Protein AF-A0A7R8H044-F1 (afdb_monomer_lite)

Secondary structure (DSSP, 8-state):
---HHHHTT--TT--HHHHHHHHHHHHHHHTTT--HHHHHHHHHHHHHHHSTTTT-SS---GGGGSGGG-SSHHHHHHHHHHHHHHHHHHHHHHHTS-S--PPP---TT--HHHHHHHHHHHHT------THHHHHH----TTGGGS-HHHHHHHHHHHHHHHHHHHHHH-HHHHHHHHHHHHHHHHHHHHS---

Foldseek 3Di:
DQDLCVLLVHDLLDELVRLVVSLVVVVVVVVVPDDPVSNVSSVVSNVQCNDPQSSPLDDDCVVLLDPVCADDQQRLLVSVQVNVVSLVVSLCVAPPDDVDDQQGCDGLPDDPVRNVSNLVDQLVDQRPDQCPSVCSNDVDDPVCVPADSVNVRVVVSVSSNVSSVSVCVVRPVNVVVVVVVVVVVVVVVVVDDDD

Sequence (195 aa):
MECLYSTLGVSPNAKAEDIKKAYLNAMSKYRKGESEERTQKVQQAYEVLSDSHERSCLLDLTPYFLETCFDSLEDFYVVYSKVFNNINLEDKIFFGTNRLKYPSFGDYSSSKEVWNKFYHFFENYSSALAFQWLRKQNPGSIERLKSTPSQMRIKRNETVKALAQYIRSKDHRCIRRRFRRISLINLSDKLSPKS

Structure (mmCIF, N/CA/C/O backbone):
data_AF-A0A7R8H044-F1
#
_entry.id   AF-A0A7R8H044-F1
#
loop_
_atom_site.group_PDB
_atom_site.id
_atom_site.type_symbol
_atom_site.label_atom_id
_atom_site.label_alt_id
_atom_site.label_comp_id
_atom_site.label_asym_id
_atom_site.label_entity_id
_atom_site.label_seq_id
_atom_site.pdbx_PDB_ins_code
_atom_site.Cartn_x
_atom_site.Cartn_y
_atom_site.Cartn_z
_atom_site.occupancy
_atom_site.B_iso_or_equiv
_atom_site.auth_seq_id
_atom_site.auth_comp_id
_atom_site.auth_asym_id
_atom_site.auth_atom_id
_atom_site.pdbx_PDB_model_num
ATOM 1 N N . MET A 1 1 ? -17.358 9.866 3.762 1.00 46.81 1 MET A N 1
ATOM 2 C CA . MET A 1 1 ? -17.067 8.418 3.834 1.00 46.81 1 MET A CA 1
ATOM 3 C C . MET A 1 1 ? -16.929 8.073 5.302 1.00 46.81 1 MET A C 1
ATOM 5 O O . MET A 1 1 ? -16.002 8.569 5.931 1.00 46.81 1 MET A O 1
ATOM 9 N N . GLU A 1 2 ? -17.895 7.350 5.866 1.00 48.25 2 GLU A N 1
ATOM 10 C CA . GLU A 1 2 ? -17.822 6.878 7.253 1.00 48.25 2 GLU A CA 1
ATOM 11 C C . GLU A 1 2 ? -16.837 5.704 7.332 1.00 48.25 2 GLU A C 1
ATOM 13 O O . GLU A 1 2 ? -16.822 4.836 6.463 1.00 48.25 2 GLU A O 1
ATOM 18 N N . CYS A 1 3 ? -15.961 5.717 8.332 1.00 62.28 3 CYS A N 1
ATOM 19 C CA . CYS A 1 3 ? -14.994 4.650 8.580 1.00 62.28 3 CYS A CA 1
ATOM 20 C C . CYS A 1 3 ? -15.680 3.482 9.312 1.00 62.28 3 CYS A C 1
ATOM 22 O O . CYS A 1 3 ? -16.519 3.736 10.173 1.00 62.28 3 CYS A O 1
ATOM 24 N N . LEU A 1 4 ? -15.292 2.224 9.048 1.00 69.69 4 LEU A N 1
ATOM 25 C CA . LEU A 1 4 ? -15.910 1.018 9.642 1.00 69.69 4 LEU A CA 1
ATOM 26 C C . LEU A 1 4 ? -15.953 1.062 11.184 1.00 69.69 4 LEU A C 1
ATOM 28 O O . LEU A 1 4 ? -16.937 0.659 11.803 1.00 69.69 4 LEU A O 1
ATOM 32 N N . TYR A 1 5 ? -14.917 1.629 11.815 1.00 69.94 5 TYR A N 1
ATOM 33 C CA . TYR A 1 5 ? -14.872 1.841 13.268 1.00 69.94 5 TYR A CA 1
ATOM 34 C C . TYR A 1 5 ? -15.925 2.852 13.745 1.00 69.94 5 TYR A C 1
ATOM 36 O O . TYR A 1 5 ? -16.563 2.643 14.775 1.00 69.94 5 TYR A O 1
ATOM 44 N N . SER A 1 6 ? -16.148 3.924 12.980 1.00 73.50 6 SER A N 1
ATOM 45 C CA . SER A 1 6 ? -17.197 4.911 13.251 1.00 73.50 6 SER A CA 1
ATOM 46 C C . SER A 1 6 ? -18.591 4.315 13.057 1.00 73.50 6 SER A C 1
ATOM 48 O O . SER A 1 6 ? -19.474 4.601 13.860 1.00 73.50 6 SER A O 1
ATOM 50 N N . THR A 1 7 ? -18.770 3.434 12.066 1.00 80.75 7 THR A N 1
ATOM 51 C CA . THR A 1 7 ? -20.023 2.699 11.824 1.00 80.75 7 THR A CA 1
ATOM 52 C C . THR A 1 7 ? -20.387 1.779 12.993 1.00 80.75 7 THR A C 1
ATOM 54 O O . THR A 1 7 ? -21.550 1.723 13.384 1.00 80.75 7 THR A O 1
ATOM 57 N N . LEU A 1 8 ? -19.404 1.110 13.607 1.00 80.75 8 LEU A N 1
ATOM 58 C CA . LEU A 1 8 ? -19.612 0.309 14.824 1.00 80.75 8 LEU A CA 1
ATOM 59 C C . LEU A 1 8 ? -19.583 1.130 16.126 1.00 80.75 8 LEU A C 1
ATOM 61 O O . LEU A 1 8 ? -19.826 0.578 17.199 1.00 80.75 8 LEU A O 1
ATOM 65 N N . GLY A 1 9 ? -19.292 2.433 16.068 1.00 77.56 9 GLY A N 1
ATOM 66 C CA . GLY A 1 9 ? -19.183 3.289 17.254 1.00 77.56 9 GLY A CA 1
ATOM 67 C C . GLY A 1 9 ? -18.039 2.892 18.193 1.00 77.56 9 GLY A C 1
ATOM 68 O O . GLY A 1 9 ? -18.106 3.138 19.397 1.00 77.56 9 GLY A O 1
ATOM 69 N N . VAL A 1 10 ? -17.001 2.252 17.657 1.00 75.12 10 VAL A N 1
ATOM 70 C CA . VAL A 1 10 ? -15.852 1.749 18.415 1.00 75.12 10 VAL A CA 1
ATOM 71 C C . VAL A 1 10 ? -14.606 2.558 18.108 1.00 75.12 10 VAL A C 1
ATOM 73 O O . VAL A 1 10 ? -14.421 3.097 17.019 1.00 75.12 10 VAL A O 1
ATOM 76 N N . SER A 1 11 ? -13.705 2.629 19.084 1.00 67.75 11 SER A N 1
ATOM 77 C CA . SER A 1 11 ? -12.389 3.208 18.843 1.00 67.75 11 SER A CA 1
ATOM 78 C C . SER A 1 11 ? -11.638 2.388 17.783 1.00 67.75 11 SER A C 1
ATOM 80 O O . SER A 1 11 ? -11.693 1.156 17.827 1.00 67.75 11 SER A O 1
ATOM 82 N N . PRO A 1 12 ? -10.813 3.024 16.932 1.00 60.59 12 PRO A N 1
ATOM 83 C CA . PRO A 1 12 ? -9.814 2.331 16.118 1.00 60.59 12 PRO A CA 1
ATOM 84 C C . PRO A 1 12 ? -8.806 1.502 16.925 1.00 60.59 12 PRO A C 1
ATOM 86 O O . PRO A 1 12 ? -7.988 0.824 16.317 1.00 60.59 12 PRO A O 1
ATOM 89 N N . ASN A 1 13 ? -8.842 1.575 18.268 1.00 56.06 13 ASN A N 1
ATOM 90 C CA . ASN A 1 13 ? -8.060 0.784 19.225 1.00 56.06 13 ASN A CA 1
ATOM 91 C C . ASN A 1 13 ? -8.874 -0.296 19.984 1.00 56.06 13 ASN A C 1
ATOM 93 O O . ASN A 1 13 ? -8.362 -0.880 20.936 1.00 56.06 13 ASN A O 1
ATOM 97 N N . ALA A 1 14 ? -10.143 -0.525 19.628 1.00 68.56 14 ALA A N 1
ATOM 98 C CA . ALA A 1 14 ? -11.023 -1.473 20.318 1.00 68.56 14 ALA A CA 1
ATOM 99 C C . ALA A 1 14 ? -10.541 -2.921 20.145 1.00 68.56 14 ALA A C 1
ATOM 101 O O . ALA A 1 14 ? -10.134 -3.291 19.043 1.00 68.56 14 ALA A O 1
ATOM 102 N N . LYS A 1 15 ? -10.600 -3.752 21.197 1.00 70.38 15 LYS A N 1
ATOM 103 C CA . LYS A 1 15 ? -10.248 -5.185 21.127 1.00 70.38 15 LYS A CA 1
ATOM 104 C C . LYS A 1 15 ? -11.317 -5.971 20.362 1.00 70.38 15 LYS A C 1
ATOM 106 O O . LYS A 1 15 ? -12.438 -5.498 20.206 1.00 70.38 15 LYS A O 1
ATOM 111 N N . ALA A 1 16 ? -10.997 -7.182 19.901 1.00 73.00 16 ALA A N 1
ATOM 112 C CA . ALA A 1 16 ? -11.964 -8.035 19.197 1.00 73.00 16 ALA A CA 1
ATOM 113 C C . ALA A 1 16 ? -13.243 -8.265 20.030 1.00 73.00 16 ALA A C 1
ATOM 115 O O . ALA A 1 16 ? -14.352 -8.254 19.500 1.00 73.00 16 ALA A O 1
ATOM 116 N N . GLU A 1 17 ? -13.091 -8.370 21.352 1.00 76.75 17 GLU A N 1
ATOM 117 C CA . GLU A 1 17 ? -14.198 -8.451 22.310 1.00 76.75 17 GLU A CA 1
ATOM 118 C C . GLU A 1 17 ? -15.069 -7.186 22.318 1.00 76.75 17 GLU A C 1
ATOM 120 O O . GLU A 1 17 ? -16.295 -7.286 22.289 1.00 76.75 17 GLU A O 1
ATOM 125 N N . ASP A 1 18 ? -14.455 -6.000 22.292 1.00 82.62 18 ASP A N 1
ATOM 126 C CA . ASP A 1 18 ? -15.162 -4.714 22.274 1.00 82.62 18 ASP A CA 1
ATOM 127 C C . ASP A 1 18 ? -15.915 -4.506 20.954 1.00 82.62 18 ASP A C 1
ATOM 129 O O . ASP A 1 18 ? -17.048 -4.028 20.950 1.00 82.62 18 ASP A O 1
ATOM 133 N N . ILE A 1 19 ? -15.309 -4.913 19.836 1.00 82.12 19 ILE A N 1
ATOM 134 C CA . ILE A 1 19 ? -15.913 -4.872 18.497 1.00 82.12 19 ILE A CA 1
ATOM 135 C C . ILE A 1 19 ? -17.121 -5.810 18.438 1.00 82.12 19 ILE A C 1
ATOM 137 O O . ILE A 1 19 ? -18.202 -5.400 18.016 1.00 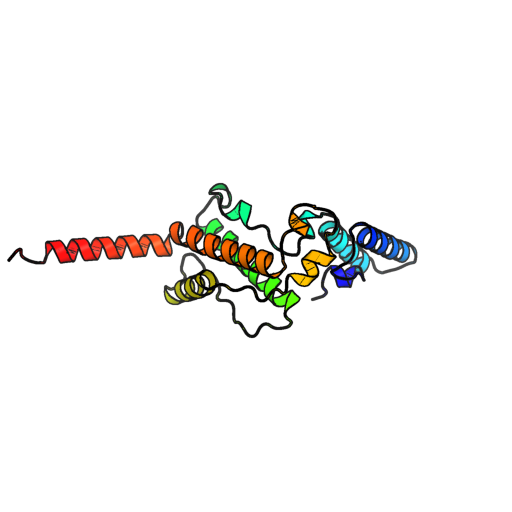82.12 19 ILE A O 1
ATOM 141 N N . LYS A 1 20 ? -16.977 -7.043 18.941 1.00 85.25 20 LYS A N 1
ATOM 142 C CA . LYS A 1 20 ? -18.084 -8.002 19.049 1.00 85.25 20 LYS A CA 1
ATOM 143 C C . LYS A 1 20 ? -19.200 -7.470 19.946 1.00 85.25 20 LYS A C 1
ATOM 145 O O . LYS A 1 20 ? -20.373 -7.578 19.600 1.00 85.25 20 LYS A O 1
ATOM 150 N N . LYS A 1 21 ? -18.855 -6.855 21.078 1.00 88.94 21 LYS A N 1
ATOM 151 C CA . LYS A 1 21 ? -19.826 -6.251 21.999 1.00 88.94 21 LYS A CA 1
ATOM 152 C C . LYS A 1 21 ? -20.575 -5.083 21.354 1.00 88.94 21 LYS A C 1
ATOM 154 O O . LYS A 1 21 ? -21.789 -4.979 21.519 1.00 88.94 21 LYS A O 1
ATOM 159 N N . ALA A 1 22 ? -19.879 -4.230 20.609 1.00 89.06 22 ALA A N 1
ATOM 160 C CA . ALA A 1 22 ? -20.482 -3.113 19.892 1.00 89.06 22 ALA A CA 1
ATOM 161 C C . ALA A 1 22 ? -21.412 -3.582 18.767 1.00 89.06 22 ALA A C 1
ATOM 163 O O . ALA A 1 22 ? -22.534 -3.086 18.671 1.00 89.06 22 ALA A O 1
ATOM 164 N N . TYR A 1 23 ? -21.000 -4.595 17.999 1.00 90.38 23 TYR A N 1
ATOM 165 C CA . TYR A 1 23 ? -21.843 -5.245 16.996 1.00 90.38 23 TYR A CA 1
ATOM 166 C C . TYR A 1 23 ? -23.129 -5.812 17.614 1.00 90.38 23 TYR A C 1
ATOM 168 O O . TYR A 1 23 ? -24.225 -5.477 17.173 1.00 90.38 23 TYR A O 1
ATOM 176 N N . LEU A 1 24 ? -23.025 -6.590 18.698 1.00 89.19 24 LEU A N 1
ATOM 177 C CA . LEU A 1 24 ? -24.197 -7.150 19.385 1.00 89.19 24 LEU A CA 1
ATOM 178 C C . LEU A 1 24 ? -25.135 -6.060 19.926 1.00 89.19 24 LEU A C 1
ATOM 180 O O . LEU A 1 24 ? -26.357 -6.186 19.825 1.00 89.19 24 LEU A O 1
ATOM 184 N N . ASN A 1 25 ? -24.582 -4.969 20.461 1.00 88.56 25 ASN A N 1
ATOM 185 C CA . ASN A 1 25 ? -25.374 -3.823 20.908 1.00 88.56 25 ASN A CA 1
ATOM 186 C C . ASN A 1 25 ? -26.083 -3.110 19.750 1.00 88.56 25 ASN A C 1
ATOM 188 O O . ASN A 1 25 ? -27.231 -2.700 19.913 1.00 88.56 25 ASN A O 1
ATOM 192 N N . ALA A 1 26 ? -25.432 -2.962 18.596 1.00 86.00 26 ALA A N 1
ATOM 193 C CA . ALA A 1 26 ? -26.037 -2.370 17.407 1.00 86.00 26 ALA A CA 1
ATOM 194 C C . ALA A 1 26 ? -27.155 -3.267 16.840 1.00 86.00 26 ALA A C 1
ATOM 196 O O . ALA A 1 26 ? -28.267 -2.798 16.609 1.00 86.00 26 ALA A O 1
ATOM 197 N N . MET A 1 27 ? -26.932 -4.580 16.750 1.00 85.44 27 MET A N 1
ATOM 198 C CA . MET A 1 27 ? -27.958 -5.537 16.308 1.00 85.44 27 MET A CA 1
ATOM 199 C C . MET A 1 27 ? -29.142 -5.643 17.286 1.00 85.44 27 MET A C 1
ATOM 201 O O . MET A 1 27 ? -30.278 -5.885 16.880 1.00 85.44 27 MET A O 1
ATOM 205 N N . SER A 1 28 ? -28.918 -5.411 18.582 1.00 82.88 28 SER A N 1
ATOM 206 C CA . SER A 1 28 ? -29.995 -5.325 19.581 1.00 82.88 28 SER A CA 1
ATOM 207 C C . SER A 1 28 ? -30.915 -4.116 19.353 1.00 82.88 28 SER A C 1
ATOM 209 O O . SER A 1 28 ? -32.116 -4.188 19.619 1.00 82.88 28 SER A O 1
ATOM 211 N N . LYS A 1 29 ? -30.381 -3.012 18.814 1.00 79.25 29 LYS A N 1
ATOM 212 C CA . LYS A 1 29 ? -31.169 -1.824 18.450 1.00 79.25 29 LYS A CA 1
ATOM 213 C C . LYS A 1 29 ? -31.987 -2.034 17.177 1.00 79.25 29 LYS A C 1
ATOM 215 O O . LYS A 1 29 ? -33.118 -1.562 17.131 1.00 79.25 29 LYS A O 1
ATOM 220 N N . TYR A 1 30 ? -31.499 -2.828 16.222 1.00 75.94 30 TYR A N 1
ATOM 221 C CA . TYR A 1 30 ? -32.286 -3.243 15.052 1.00 75.94 30 TYR A CA 1
ATOM 222 C C . TYR A 1 30 ? -33.604 -3.922 15.452 1.00 75.94 30 TYR A C 1
ATOM 224 O O . TYR A 1 30 ? -34.669 -3.527 14.983 1.00 75.94 30 TYR A O 1
ATOM 232 N N . ARG A 1 31 ? -33.571 -4.847 16.426 1.00 71.50 31 ARG A N 1
ATOM 233 C CA . ARG A 1 31 ? -34.792 -5.475 16.979 1.00 71.50 31 ARG A CA 1
ATOM 234 C C . ARG A 1 31 ? -35.799 -4.480 17.572 1.00 71.50 31 ARG A C 1
ATOM 236 O O . ARG A 1 31 ? -36.948 -4.851 17.778 1.00 71.50 31 ARG A O 1
ATOM 243 N N . LYS A 1 32 ? -35.382 -3.243 17.859 1.00 74.88 32 LYS A N 1
ATOM 244 C CA . LYS A 1 32 ? -36.223 -2.160 18.387 1.00 74.88 32 LYS A CA 1
ATOM 245 C C . LYS A 1 32 ? -36.683 -1.162 17.307 1.00 74.88 32 LYS A C 1
ATOM 247 O O . LYS A 1 32 ? -37.246 -0.136 17.671 1.00 74.88 32 LYS A O 1
ATOM 252 N N . GLY A 1 33 ? -36.473 -1.457 16.017 1.00 74.31 33 GLY A N 1
ATOM 253 C CA . GLY A 1 33 ? -37.009 -0.678 14.890 1.00 74.31 33 GLY A CA 1
ATOM 254 C C . GLY A 1 33 ? -36.014 0.247 14.175 1.00 74.31 33 GLY A C 1
ATOM 255 O O . GLY A 1 33 ? -36.431 1.255 13.611 1.00 74.31 33 GLY A O 1
ATOM 256 N N . GLU A 1 34 ? -34.709 -0.042 14.211 1.00 73.94 34 GLU A N 1
ATOM 257 C CA . GLU A 1 34 ? -33.701 0.721 13.446 1.00 73.94 34 GLU A CA 1
ATOM 258 C C . GLU A 1 34 ? -33.723 0.382 11.938 1.00 73.94 34 GLU A C 1
ATOM 260 O O . GLU A 1 34 ? -34.199 -0.683 11.551 1.00 73.94 34 GLU A O 1
ATOM 265 N N . SER A 1 35 ? -33.212 1.275 11.074 1.00 75.56 35 SER A N 1
ATOM 266 C CA . SER A 1 35 ? -33.287 1.085 9.615 1.00 75.56 35 SER A CA 1
ATOM 267 C C . SER A 1 35 ? -32.404 -0.063 9.113 1.00 75.56 35 SER A C 1
ATOM 269 O O . SER A 1 35 ? -31.241 -0.190 9.498 1.00 75.56 35 SER A O 1
ATOM 271 N N . GLU A 1 36 ? -32.939 -0.850 8.179 1.00 78.81 36 GLU A N 1
ATOM 272 C CA . GLU A 1 36 ? -32.261 -1.999 7.561 1.00 78.81 36 GLU A CA 1
ATOM 273 C C . GLU A 1 36 ? -30.930 -1.613 6.889 1.00 78.81 36 GLU A C 1
ATOM 275 O O . GLU A 1 36 ? -29.934 -2.329 6.987 1.00 78.81 36 GLU A O 1
ATOM 280 N N . GLU A 1 37 ? -30.866 -0.414 6.302 1.00 76.75 37 GLU A N 1
ATOM 281 C CA . GLU A 1 37 ? -29.654 0.132 5.683 1.00 76.75 37 GLU A CA 1
ATOM 282 C C . GLU A 1 37 ? -28.519 0.369 6.702 1.00 76.75 37 GLU A C 1
ATOM 284 O O . GLU A 1 37 ? -27.340 0.169 6.397 1.00 76.75 37 GLU A O 1
ATOM 289 N N . ARG A 1 38 ? -28.847 0.772 7.940 1.00 76.31 38 ARG A N 1
ATOM 290 C CA . ARG A 1 38 ? -27.855 0.899 9.022 1.00 76.31 38 ARG A CA 1
ATOM 291 C C . ARG A 1 38 ? -27.356 -0.464 9.470 1.00 76.31 38 ARG A C 1
ATOM 293 O O . ARG A 1 38 ? -26.165 -0.626 9.722 1.00 76.31 38 ARG A O 1
ATOM 300 N N . THR A 1 39 ? -28.256 -1.434 9.552 1.00 82.56 39 THR A N 1
ATOM 301 C CA . THR A 1 39 ? -27.946 -2.799 9.974 1.00 82.56 39 THR A CA 1
ATOM 302 C C . THR A 1 39 ? -27.010 -3.484 8.984 1.00 82.56 39 THR A C 1
ATOM 304 O O . THR A 1 39 ? -26.016 -4.067 9.405 1.00 82.56 39 THR A O 1
ATOM 307 N N . GLN A 1 40 ? -27.241 -3.315 7.677 1.00 81.44 40 GLN A N 1
ATOM 308 C CA . GLN A 1 40 ? -26.339 -3.815 6.634 1.00 81.44 40 GLN A CA 1
ATOM 309 C C . GLN A 1 40 ? -24.929 -3.220 6.756 1.00 81.44 40 GLN A C 1
ATOM 311 O O . GLN A 1 40 ? -23.946 -3.957 6.732 1.00 81.44 40 GLN A O 1
ATOM 316 N N . LYS A 1 41 ? -24.813 -1.902 6.972 1.00 77.50 41 LYS A N 1
ATOM 317 C CA . LYS A 1 41 ? -23.511 -1.235 7.171 1.00 77.50 41 LYS A CA 1
ATOM 318 C C . LYS A 1 41 ? -22.794 -1.722 8.434 1.00 77.50 41 LYS A C 1
ATOM 320 O O . LYS A 1 41 ? -21.585 -1.934 8.413 1.00 77.50 41 LYS A O 1
ATOM 325 N N . VAL A 1 42 ? -23.528 -1.919 9.528 1.00 84.12 42 VAL A N 1
ATOM 326 C CA . VAL A 1 42 ? -23.005 -2.468 10.791 1.00 84.12 42 VAL A CA 1
ATOM 327 C C . VAL A 1 42 ? -22.509 -3.903 10.615 1.00 84.12 42 VAL A C 1
ATOM 329 O O . VAL A 1 42 ? -21.462 -4.257 11.154 1.00 84.12 42 VAL A O 1
ATOM 332 N N . GLN A 1 43 ? -23.234 -4.717 9.851 1.00 82.81 43 GLN A N 1
ATOM 333 C CA . GLN A 1 43 ? -22.888 -6.111 9.606 1.00 82.81 43 GLN A CA 1
ATOM 334 C C . GLN A 1 43 ? -21.654 -6.236 8.710 1.00 82.81 43 GLN A C 1
ATOM 336 O O . GLN A 1 43 ? -20.709 -6.927 9.082 1.00 82.81 43 GLN A O 1
ATOM 341 N N . GLN A 1 44 ? -21.598 -5.449 7.633 1.00 74.69 44 GLN A N 1
ATOM 342 C CA . GLN A 1 44 ? -20.414 -5.324 6.784 1.00 74.69 44 GLN A CA 1
ATOM 343 C C . GLN A 1 44 ? -19.190 -4.834 7.578 1.00 74.69 44 GLN A C 1
ATOM 345 O O . GLN A 1 44 ? -18.084 -5.342 7.411 1.00 74.69 44 GLN A O 1
ATOM 350 N N . ALA A 1 45 ? -19.374 -3.861 8.479 1.00 73.56 45 ALA A N 1
ATOM 351 C CA . ALA A 1 45 ? -18.297 -3.384 9.339 1.00 73.56 45 ALA A CA 1
ATOM 352 C C . ALA A 1 45 ? -17.817 -4.453 10.328 1.00 73.56 45 ALA A C 1
AT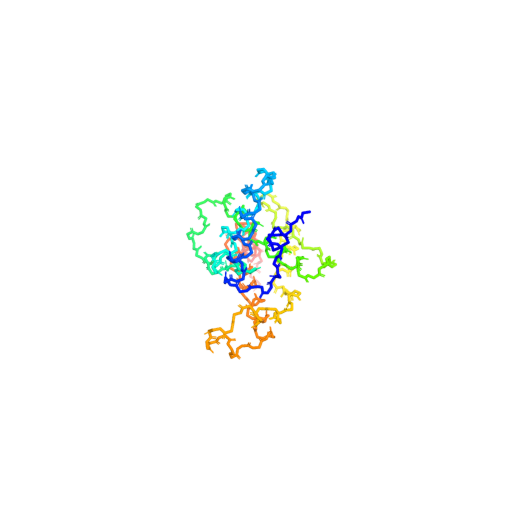OM 354 O O . ALA A 1 45 ? -16.622 -4.528 10.599 1.00 73.56 45 ALA A O 1
ATOM 355 N N . TYR A 1 46 ? -18.716 -5.284 10.860 1.00 79.50 46 TYR A N 1
ATOM 356 C CA . TYR A 1 46 ? -18.341 -6.371 11.757 1.00 79.50 46 TYR A CA 1
ATOM 357 C C . TYR A 1 46 ? -17.609 -7.501 11.038 1.00 79.50 46 TYR A C 1
ATOM 359 O O . TYR A 1 46 ? -16.603 -7.948 11.572 1.00 79.50 46 TYR A O 1
ATOM 367 N N . GLU A 1 47 ? -18.046 -7.920 9.848 1.00 74.75 47 GLU A N 1
ATOM 368 C CA . GLU A 1 47 ? -17.358 -8.954 9.056 1.00 74.75 47 GLU A CA 1
ATOM 369 C C . GLU A 1 47 ? -15.869 -8.620 8.910 1.00 74.75 47 GLU A C 1
ATOM 371 O O . GLU A 1 47 ? -15.027 -9.372 9.398 1.00 74.75 47 GLU A O 1
ATOM 376 N N . VAL A 1 48 ? -15.571 -7.410 8.428 1.00 67.31 48 VAL A N 1
ATOM 377 C CA . VAL A 1 48 ? -14.196 -6.930 8.215 1.00 67.31 48 VAL A CA 1
ATOM 378 C C . VAL A 1 48 ? -13.424 -6.718 9.524 1.00 67.31 48 VAL A C 1
ATOM 380 O O . VAL A 1 48 ? -12.227 -6.974 9.610 1.00 67.31 48 VAL A O 1
ATOM 383 N N . LEU A 1 49 ? -14.076 -6.217 10.578 1.00 69.44 49 LEU A N 1
ATOM 384 C CA . LEU A 1 49 ? -13.399 -5.896 11.843 1.00 69.44 49 LEU A CA 1
ATOM 385 C C . LEU A 1 49 ? -13.273 -7.088 12.806 1.00 69.44 49 LEU A C 1
ATOM 387 O O . LEU A 1 49 ? -12.548 -6.989 13.804 1.00 69.44 49 LEU A O 1
ATOM 391 N N . SER A 1 50 ? -13.992 -8.181 12.542 1.00 72.00 50 SER A N 1
ATOM 392 C CA . SER A 1 50 ? -13.987 -9.404 13.349 1.00 72.00 50 SER A CA 1
ATOM 393 C C . SER A 1 50 ? -12.807 -10.322 13.033 1.00 72.00 50 SER A C 1
ATOM 395 O O . SER A 1 50 ? -12.301 -10.979 13.948 1.00 72.00 50 SER A O 1
ATOM 397 N N . ASP A 1 51 ? -12.323 -10.318 11.789 1.00 63.56 51 ASP A N 1
ATOM 398 C CA . ASP A 1 51 ? -11.127 -11.049 11.386 1.00 63.56 51 ASP A CA 1
ATOM 399 C C . ASP A 1 51 ? -9.869 -10.243 11.751 1.00 63.56 51 ASP A C 1
ATOM 401 O O . ASP A 1 51 ? -9.680 -9.108 11.330 1.00 63.56 51 ASP A O 1
ATOM 405 N N . SER A 1 52 ? -8.979 -10.823 12.560 1.00 50.84 52 SER A N 1
ATOM 406 C CA . SER A 1 52 ? -7.732 -10.179 13.006 1.00 50.84 52 SER A CA 1
ATOM 407 C C . SER A 1 52 ? -6.806 -9.776 11.845 1.00 50.84 52 SER A C 1
ATOM 409 O O . SER A 1 52 ? -6.071 -8.789 11.950 1.00 50.84 52 SER A O 1
ATOM 411 N N . HIS A 1 53 ? -6.841 -10.530 10.746 1.00 47.03 53 HIS A N 1
ATOM 412 C CA . HIS A 1 53 ? -6.054 -10.306 9.542 1.00 47.03 53 HIS A CA 1
ATOM 413 C C . HIS A 1 53 ? -6.636 -9.160 8.704 1.00 47.03 53 HIS A C 1
ATOM 415 O O . HIS A 1 53 ? -5.886 -8.288 8.269 1.00 47.03 53 HIS A O 1
ATOM 421 N N . GLU A 1 54 ? -7.965 -9.087 8.576 1.00 46.38 54 GLU A N 1
ATOM 422 C CA . GLU A 1 54 ? -8.663 -7.976 7.906 1.00 46.38 54 GLU A CA 1
ATOM 423 C C . GLU A 1 54 ? -8.707 -6.695 8.765 1.00 46.38 54 GLU A C 1
ATOM 425 O O . GLU A 1 54 ? -8.699 -5.577 8.249 1.00 46.38 54 GLU A O 1
ATOM 430 N N . ARG A 1 55 ? -8.641 -6.842 10.094 1.00 53.28 55 ARG A N 1
ATOM 431 C CA . ARG A 1 55 ? -8.544 -5.757 11.085 1.00 53.28 55 ARG A CA 1
ATOM 432 C C . ARG A 1 55 ? -7.151 -5.138 11.175 1.00 53.28 55 ARG A C 1
ATOM 434 O O . ARG A 1 55 ? -6.988 -4.078 11.789 1.00 53.28 55 ARG A O 1
ATOM 441 N N . SER A 1 56 ? -6.123 -5.778 10.615 1.00 53.59 56 SER A N 1
ATOM 442 C CA . SER A 1 56 ? -4.836 -5.115 10.419 1.00 53.59 56 SER A CA 1
ATOM 443 C C . SER A 1 56 ? -5.073 -3.955 9.460 1.00 53.59 56 SER A C 1
ATOM 445 O O . SER A 1 56 ? -5.179 -4.160 8.259 1.00 53.59 56 SER A O 1
ATOM 447 N N . CYS A 1 57 ? -5.106 -2.714 9.957 1.00 54.09 57 CYS A N 1
ATOM 448 C CA . CYS A 1 57 ? -5.254 -1.524 9.105 1.00 54.09 57 CYS A CA 1
ATOM 449 C C . CYS A 1 57 ? -4.095 -1.336 8.100 1.00 54.09 57 CYS A C 1
ATOM 451 O O . CYS A 1 57 ? -4.009 -0.292 7.466 1.00 54.09 57 CYS A O 1
ATOM 453 N N . LEU A 1 58 ? -3.167 -2.292 8.030 1.00 65.12 58 LEU A N 1
ATOM 454 C CA . LEU A 1 58 ? -2.050 -2.372 7.109 1.00 65.12 58 LEU A CA 1
ATOM 455 C C . LEU A 1 58 ? -2.234 -3.606 6.228 1.00 65.12 58 LEU A C 1
ATOM 457 O O . LEU A 1 58 ? -2.217 -4.729 6.738 1.00 65.12 58 LEU A O 1
ATOM 461 N N . LEU A 1 59 ? -2.327 -3.379 4.921 1.00 76.31 59 LEU A N 1
ATOM 462 C CA . LEU A 1 59 ? -2.304 -4.395 3.880 1.00 76.31 59 LEU A CA 1
ATOM 463 C C . LEU A 1 59 ? -1.043 -5.249 4.013 1.00 76.31 59 LEU A C 1
ATOM 465 O O . LEU A 1 59 ? 0.074 -4.713 3.995 1.00 76.31 59 LEU A O 1
ATOM 469 N N . ASP A 1 60 ? -1.210 -6.567 4.100 1.00 77.06 60 ASP A N 1
ATOM 470 C CA . ASP A 1 60 ? -0.089 -7.494 4.005 1.00 77.06 60 ASP A CA 1
ATOM 471 C C . ASP A 1 60 ? 0.483 -7.479 2.582 1.00 77.06 60 ASP A C 1
ATOM 473 O O . ASP A 1 60 ? -0.230 -7.696 1.605 1.00 77.06 60 ASP A O 1
ATOM 477 N N . LEU A 1 61 ? 1.779 -7.181 2.465 1.00 84.44 61 LEU A N 1
ATOM 478 C CA . LEU A 1 61 ? 2.466 -7.085 1.177 1.00 84.44 61 LEU A CA 1
ATOM 479 C C . LEU A 1 61 ? 3.139 -8.395 0.774 1.00 84.44 61 LEU A C 1
ATOM 481 O O . LEU A 1 61 ? 3.518 -8.537 -0.386 1.00 84.44 61 LEU A O 1
ATOM 485 N N . THR A 1 62 ? 3.287 -9.345 1.700 1.00 82.50 62 THR A N 1
ATOM 486 C CA . THR A 1 62 ? 3.998 -10.603 1.460 1.00 82.50 62 THR A CA 1
ATOM 487 C C . THR A 1 62 ? 3.448 -11.400 0.266 1.00 82.50 62 THR A C 1
ATOM 489 O O . THR A 1 62 ? 4.265 -11.826 -0.554 1.00 82.50 62 THR A O 1
ATOM 492 N N . PRO A 1 63 ? 2.121 -11.540 0.063 1.00 84.31 63 PRO A N 1
ATOM 493 C CA . PRO A 1 63 ? 1.578 -12.273 -1.085 1.00 84.31 63 PRO A CA 1
ATOM 494 C C . PRO A 1 63 ? 1.945 -11.660 -2.444 1.00 84.31 63 PRO A C 1
ATOM 496 O O . PRO A 1 63 ? 2.022 -12.365 -3.445 1.00 84.31 63 PRO A O 1
ATOM 499 N N . TYR A 1 64 ? 2.221 -10.354 -2.487 1.00 86.44 64 TYR A N 1
ATOM 500 C CA . TYR A 1 64 ? 2.478 -9.611 -3.725 1.00 86.44 64 TYR A CA 1
ATOM 501 C C . TYR A 1 64 ? 3.930 -9.708 -4.221 1.00 86.44 64 TYR A C 1
ATOM 503 O O . TYR A 1 64 ? 4.266 -9.121 -5.253 1.00 86.44 64 TYR A O 1
ATOM 511 N N . PHE A 1 65 ? 4.785 -10.442 -3.501 1.00 85.62 65 PHE A N 1
ATOM 512 C CA . PHE A 1 65 ? 6.123 -10.839 -3.954 1.00 85.62 65 PHE A CA 1
ATOM 513 C C . PHE A 1 65 ? 6.129 -12.170 -4.721 1.00 85.62 65 PHE A C 1
ATOM 515 O O . PHE A 1 65 ? 7.159 -12.545 -5.284 1.00 85.62 65 PHE A O 1
ATOM 522 N N . LEU A 1 66 ? 5.011 -12.899 -4.727 1.00 85.00 66 LEU A N 1
ATOM 523 C CA . LEU A 1 66 ? 4.892 -14.180 -5.415 1.00 85.00 66 LEU A CA 1
ATOM 524 C C . LEU A 1 66 ? 4.500 -13.966 -6.877 1.00 85.00 66 LEU A C 1
ATOM 526 O O . LEU A 1 66 ? 3.688 -13.100 -7.189 1.00 85.00 66 LEU A O 1
ATOM 530 N N . GLU A 1 67 ? 5.029 -14.793 -7.778 1.00 76.25 67 GLU A N 1
ATOM 531 C CA . GLU A 1 67 ? 4.669 -14.728 -9.206 1.00 76.25 67 GLU A CA 1
ATOM 532 C C . GLU A 1 67 ? 3.216 -15.147 -9.466 1.00 76.25 67 GLU A C 1
ATOM 534 O O . GLU A 1 67 ? 2.654 -14.800 -10.493 1.00 76.25 67 GLU A O 1
ATOM 539 N N . THR A 1 68 ? 2.580 -15.824 -8.507 1.00 77.44 68 THR A N 1
ATOM 540 C CA . THR A 1 68 ? 1.181 -16.266 -8.577 1.00 77.44 68 THR A CA 1
ATOM 541 C C . THR A 1 68 ? 0.169 -15.160 -8.271 1.00 77.44 68 THR A C 1
ATOM 543 O O . THR A 1 68 ? -1.022 -15.439 -8.200 1.00 77.44 68 THR A O 1
ATOM 546 N N . CYS A 1 69 ? 0.603 -13.922 -8.002 1.00 76.19 69 CYS A N 1
ATOM 547 C CA . CYS A 1 69 ? -0.322 -12.838 -7.656 1.00 76.19 69 CYS A CA 1
ATOM 548 C C . CYS A 1 69 ? -0.973 -12.155 -8.875 1.00 76.19 69 CYS A C 1
ATOM 550 O O . CYS A 1 69 ? -1.830 -11.290 -8.691 1.00 76.19 69 CYS A O 1
ATOM 552 N N . PHE A 1 70 ? -0.591 -12.534 -10.099 1.00 77.19 70 PHE A N 1
ATOM 553 C CA . PHE A 1 70 ? -1.209 -12.088 -11.348 1.00 77.19 70 PHE A CA 1
ATOM 554 C C . PHE A 1 70 ? -1.083 -13.175 -12.427 1.00 77.19 70 PHE A C 1
ATOM 556 O O . PHE A 1 70 ? -0.033 -13.801 -12.547 1.00 77.19 70 PHE A O 1
ATOM 563 N N . ASP A 1 71 ? -2.129 -13.355 -13.238 1.00 71.25 71 ASP A N 1
ATOM 564 C CA . ASP A 1 71 ? -2.142 -14.341 -14.329 1.00 71.25 71 ASP A CA 1
ATOM 565 C C . ASP A 1 71 ? -1.772 -13.709 -15.680 1.00 71.25 71 ASP A C 1
ATOM 567 O O . ASP A 1 71 ? -1.085 -14.319 -16.502 1.00 71.25 71 ASP A O 1
ATOM 571 N N . SER A 1 72 ? -2.187 -12.459 -15.911 1.00 74.06 72 SER A N 1
ATOM 572 C CA . SER A 1 72 ? -1.902 -11.718 -17.142 1.00 74.06 72 SER A CA 1
ATOM 573 C C . SER A 1 72 ? -1.190 -10.381 -16.903 1.00 74.06 72 SER A C 1
ATOM 575 O O . SER A 1 72 ? -1.073 -9.867 -15.788 1.00 74.06 72 SER A O 1
ATOM 577 N N . LEU A 1 73 ? -0.705 -9.777 -17.992 1.00 66.62 73 LEU A N 1
ATOM 578 C CA . LEU A 1 73 ? -0.068 -8.458 -17.950 1.00 66.62 73 LEU A CA 1
ATOM 579 C C . LEU A 1 73 ? -1.038 -7.327 -17.632 1.00 66.62 73 LEU A C 1
ATOM 581 O O . LEU A 1 73 ? -0.626 -6.335 -17.036 1.00 66.62 73 LEU A O 1
ATOM 585 N N . GLU A 1 74 ? -2.300 -7.447 -18.030 1.00 69.12 74 GLU A N 1
ATOM 586 C CA . GLU A 1 74 ? -3.318 -6.473 -17.641 1.00 69.12 74 GLU A CA 1
ATOM 587 C C . GLU A 1 74 ? -3.617 -6.600 -16.144 1.00 69.12 74 GLU A C 1
ATOM 589 O O . GLU A 1 74 ? -3.667 -5.584 -15.441 1.00 69.12 74 GLU A O 1
ATOM 594 N N . ASP A 1 75 ? -3.654 -7.834 -15.628 1.00 79.19 75 ASP A N 1
ATOM 595 C CA . ASP A 1 75 ? -3.826 -8.100 -14.198 1.00 79.19 75 ASP A CA 1
ATOM 596 C C . ASP A 1 75 ? -2.682 -7.519 -13.370 1.00 79.19 75 ASP A C 1
ATOM 598 O O . ASP A 1 75 ? -2.935 -6.938 -12.318 1.00 79.19 75 ASP A O 1
ATOM 602 N N . PHE A 1 76 ? -1.439 -7.562 -13.863 1.00 88.19 76 PHE A N 1
ATOM 603 C CA . PHE A 1 76 ? -0.292 -6.944 -13.192 1.00 88.19 76 PHE A CA 1
ATOM 604 C C . PHE A 1 76 ? -0.550 -5.464 -12.856 1.00 88.19 76 PHE A C 1
ATOM 606 O O . PHE A 1 76 ? -0.407 -5.041 -11.705 1.00 88.19 76 PHE A O 1
ATOM 613 N N . TYR A 1 77 ? -0.964 -4.654 -13.837 1.00 89.38 77 TYR A N 1
ATOM 614 C CA . TYR A 1 77 ? -1.181 -3.221 -13.604 1.00 89.38 77 TYR A CA 1
ATOM 615 C C . TYR A 1 77 ? -2.388 -2.965 -12.705 1.00 89.38 77 TYR A C 1
ATOM 617 O O . TYR A 1 77 ? -2.327 -2.080 -11.849 1.00 89.38 77 TYR A O 1
ATOM 625 N N . VAL A 1 78 ? -3.457 -3.751 -12.846 1.00 87.62 78 VAL A N 1
ATOM 626 C CA . VAL A 1 78 ? -4.655 -3.630 -12.005 1.00 87.62 78 VAL A CA 1
ATOM 627 C C . VAL A 1 78 ? -4.348 -3.997 -10.552 1.00 87.62 78 VAL A C 1
ATOM 629 O O . VAL A 1 78 ? -4.686 -3.229 -9.646 1.00 87.62 78 VAL A O 1
ATOM 632 N N . VAL A 1 79 ? -3.684 -5.131 -10.318 1.00 88.62 79 VAL A N 1
ATOM 633 C CA . VAL A 1 79 ? -3.321 -5.633 -8.986 1.00 88.62 79 VAL A CA 1
ATOM 634 C C . VAL A 1 79 ? -2.407 -4.638 -8.283 1.00 88.62 79 VAL A C 1
ATOM 636 O O . VAL A 1 79 ? -2.746 -4.148 -7.205 1.00 88.62 79 VAL A O 1
ATOM 639 N N . TYR A 1 80 ? -1.290 -4.252 -8.903 1.00 90.44 80 TYR A N 1
ATOM 640 C CA . TYR A 1 80 ? -0.341 -3.359 -8.241 1.00 90.44 80 TYR A CA 1
ATOM 641 C C . TYR A 1 80 ? -0.879 -1.932 -8.102 1.00 90.44 80 TYR A C 1
ATOM 643 O O . TYR A 1 80 ? -0.659 -1.302 -7.068 1.00 90.44 80 TYR A O 1
ATOM 651 N N . SER A 1 81 ? -1.669 -1.430 -9.056 1.00 90.62 81 SER A N 1
ATOM 652 C CA . SER A 1 81 ? -2.359 -0.144 -8.884 1.00 90.62 81 SER A CA 1
ATOM 653 C C . SER A 1 81 ? -3.270 -0.157 -7.650 1.00 90.62 81 SER A C 1
ATOM 655 O O . SER A 1 81 ? -3.213 0.767 -6.837 1.00 90.62 81 SER A O 1
ATOM 657 N N . LYS A 1 82 ? -4.040 -1.235 -7.432 1.00 86.81 82 LYS A N 1
ATOM 658 C CA . LYS A 1 82 ? -4.861 -1.406 -6.220 1.00 86.81 82 LYS A CA 1
ATOM 659 C C . LYS A 1 82 ? -4.009 -1.453 -4.948 1.00 86.81 82 LYS A C 1
ATOM 661 O O . LYS A 1 82 ? -4.315 -0.733 -4.001 1.00 86.81 82 LYS A O 1
ATOM 666 N N . VAL A 1 83 ? -2.920 -2.225 -4.935 1.00 89.50 83 VAL A N 1
ATOM 667 C CA . VAL A 1 83 ? -2.012 -2.342 -3.775 1.00 89.50 83 VAL A CA 1
ATOM 668 C C . VAL A 1 83 ? -1.458 -0.982 -3.352 1.00 89.50 83 VAL A C 1
ATOM 670 O O . VAL A 1 83 ? -1.566 -0.598 -2.188 1.00 89.50 83 VAL A O 1
ATOM 673 N N . PHE A 1 84 ? -0.906 -0.213 -4.291 1.00 90.62 84 PHE A N 1
ATOM 674 C CA . PHE A 1 84 ? -0.316 1.090 -3.978 1.00 90.62 84 PHE A CA 1
ATOM 675 C C . PHE A 1 84 ? -1.364 2.162 -3.659 1.00 90.62 84 PHE A C 1
ATOM 677 O O . PHE A 1 84 ? -1.102 3.054 -2.846 1.00 90.62 84 PHE A O 1
ATOM 684 N N . ASN A 1 85 ? -2.571 2.056 -4.221 1.00 86.44 85 ASN A N 1
ATOM 685 C CA . ASN A 1 85 ? -3.698 2.887 -3.804 1.00 86.44 85 ASN A CA 1
ATOM 686 C C . ASN A 1 85 ? -4.128 2.579 -2.367 1.00 86.44 85 ASN A C 1
ATOM 688 O O . ASN A 1 85 ? -4.390 3.514 -1.615 1.00 86.44 85 ASN A O 1
ATOM 692 N N . ASN A 1 86 ? -4.130 1.310 -1.955 1.00 83.31 86 ASN A N 1
ATOM 693 C CA . ASN A 1 86 ? -4.412 0.931 -0.572 1.00 83.31 86 ASN A CA 1
ATOM 694 C C . ASN A 1 86 ? -3.345 1.475 0.385 1.00 83.31 86 ASN A C 1
ATOM 696 O O . ASN A 1 86 ? -3.707 2.113 1.365 1.00 83.31 86 ASN A O 1
ATOM 700 N N . ILE A 1 87 ? -2.052 1.370 0.051 1.00 84.75 87 ILE A N 1
ATOM 701 C CA . ILE A 1 87 ? -0.966 1.986 0.844 1.00 84.75 87 ILE A CA 1
ATOM 702 C C . ILE A 1 87 ? -1.180 3.506 0.999 1.00 84.75 87 ILE A C 1
ATOM 704 O O . ILE A 1 87 ? -1.011 4.066 2.081 1.00 84.75 87 ILE A O 1
ATOM 708 N N . ASN A 1 88 ? -1.594 4.193 -0.069 1.00 83.38 88 ASN A N 1
ATOM 709 C CA . ASN A 1 88 ? -1.928 5.619 -0.018 1.00 83.38 88 ASN A CA 1
ATOM 710 C C . ASN A 1 88 ? -3.149 5.902 0.880 1.00 83.38 88 ASN A C 1
ATOM 712 O O . ASN A 1 88 ? -3.152 6.872 1.637 1.00 83.38 88 ASN A O 1
ATOM 716 N N . LEU A 1 89 ? -4.196 5.073 0.804 1.00 76.56 89 LEU A N 1
ATOM 717 C CA . LEU A 1 89 ? -5.377 5.197 1.662 1.00 76.56 89 LEU A CA 1
ATOM 718 C C . LEU A 1 89 ? -5.025 4.990 3.136 1.00 76.56 89 LEU A C 1
ATOM 720 O O . LEU A 1 89 ? -5.473 5.780 3.964 1.00 76.56 89 LEU A O 1
ATOM 724 N N . GLU A 1 90 ? -4.179 4.007 3.451 1.00 75.81 90 GLU A N 1
ATOM 725 C CA . GLU A 1 90 ? -3.644 3.798 4.798 1.00 75.81 90 GLU A CA 1
ATOM 726 C C . GLU A 1 90 ? -2.978 5.079 5.307 1.00 75.81 90 GLU A C 1
ATOM 728 O O . GLU A 1 90 ? -3.396 5.641 6.317 1.00 75.81 90 GLU A O 1
ATOM 733 N N . ASP A 1 91 ? -2.006 5.619 4.568 1.00 74.12 91 ASP A N 1
ATOM 734 C CA . ASP A 1 91 ? -1.312 6.842 4.977 1.00 74.12 91 ASP A CA 1
ATOM 735 C C . ASP A 1 91 ? -2.278 8.045 5.121 1.00 74.12 91 ASP A C 1
ATOM 737 O O . ASP A 1 91 ? -2.104 8.875 6.017 1.00 74.12 91 ASP A O 1
ATOM 741 N N . LYS A 1 92 ? -3.331 8.143 4.292 1.00 69.19 92 LYS A N 1
ATOM 742 C CA . LYS A 1 92 ? -4.349 9.215 4.361 1.00 69.19 92 LYS A CA 1
ATOM 743 C C . LYS A 1 92 ? -5.259 9.125 5.584 1.00 69.19 92 LYS A C 1
ATOM 745 O O . LYS A 1 92 ? -5.545 10.163 6.183 1.00 69.19 92 LYS A O 1
ATOM 750 N N . ILE A 1 93 ? -5.734 7.925 5.922 1.00 62.34 93 ILE A N 1
ATOM 751 C CA . ILE A 1 93 ? -6.691 7.691 7.017 1.00 62.34 93 ILE A CA 1
ATOM 752 C C . ILE A 1 93 ? -6.092 8.121 8.358 1.00 62.34 93 ILE A C 1
ATOM 754 O O . ILE A 1 93 ? -6.788 8.693 9.193 1.00 62.34 93 ILE A O 1
ATOM 758 N N . PHE A 1 94 ? -4.795 7.893 8.554 1.00 55.91 94 PHE A N 1
ATOM 759 C CA . PHE A 1 94 ? -4.143 8.146 9.838 1.00 55.91 94 PHE A CA 1
ATOM 760 C C . PHE A 1 94 ? -3.547 9.548 9.986 1.00 55.91 94 PHE A C 1
ATOM 762 O O . PHE A 1 94 ? -3.389 10.002 11.117 1.00 55.91 94 PHE A O 1
ATOM 769 N N . PHE A 1 95 ? -3.211 10.236 8.889 1.00 54.19 95 PHE A N 1
ATOM 770 C CA . PHE A 1 95 ? -2.535 11.539 8.958 1.00 54.19 95 PHE A CA 1
ATOM 771 C C . PHE A 1 95 ? -3.398 12.753 8.658 1.00 54.19 95 PHE A C 1
ATOM 773 O O . PHE A 1 95 ? -2.867 13.855 8.725 1.00 54.19 95 PHE A O 1
ATOM 780 N N . GLY A 1 96 ? -4.694 12.583 8.367 1.00 48.50 96 GLY A N 1
ATOM 781 C CA . GLY A 1 96 ? -5.604 13.709 8.148 1.00 48.50 96 GLY A CA 1
ATOM 782 C C . GLY A 1 96 ? -5.065 14.647 7.068 1.00 48.50 96 GLY A C 1
ATOM 783 O O . GLY A 1 96 ? -4.430 15.654 7.357 1.00 48.50 96 GLY A O 1
ATOM 784 N N . THR A 1 97 ? -5.301 14.310 5.800 1.00 47.81 97 THR A N 1
ATOM 785 C CA . THR A 1 97 ? -4.811 15.080 4.639 1.00 47.81 97 THR A CA 1
ATOM 786 C C . THR A 1 97 ? -3.288 15.260 4.628 1.00 47.81 97 THR A C 1
ATOM 788 O O . THR A 1 97 ? -2.748 16.357 4.758 1.00 47.81 97 THR A O 1
ATOM 791 N N . ASN A 1 98 ? -2.574 14.155 4.414 1.00 51.81 98 ASN A N 1
ATOM 792 C CA . ASN A 1 98 ? -1.158 14.198 4.068 1.00 51.81 98 ASN A CA 1
ATOM 793 C C . ASN A 1 98 ? -0.959 15.109 2.829 1.00 51.81 98 ASN A C 1
ATOM 795 O O . ASN A 1 98 ? -1.595 14.892 1.796 1.00 51.81 98 ASN A O 1
ATOM 799 N N . ARG A 1 99 ? -0.092 16.133 2.913 1.00 54.84 99 ARG A N 1
ATOM 800 C CA . ARG A 1 99 ? 0.223 17.063 1.797 1.00 54.84 99 ARG A CA 1
ATOM 801 C C . ARG A 1 99 ? 0.889 16.367 0.601 1.00 54.84 99 ARG A C 1
ATOM 803 O O . ARG A 1 99 ? 1.047 16.968 -0.461 1.00 54.84 99 ARG A O 1
ATOM 810 N N . LEU A 1 100 ? 1.321 15.120 0.778 1.00 62.41 100 LEU A N 1
ATOM 811 C CA . LEU A 1 100 ? 2.001 14.331 -0.238 1.00 62.41 100 LEU A CA 1
ATOM 812 C C . LEU A 1 100 ? 1.001 13.833 -1.289 1.00 62.41 100 LEU A C 1
ATOM 814 O O . LEU A 1 100 ? 0.086 13.063 -1.000 1.00 62.41 100 LEU A O 1
ATOM 818 N N . LYS A 1 101 ? 1.191 14.268 -2.539 1.00 77.81 101 LYS A N 1
ATOM 819 C CA . LYS A 1 101 ? 0.471 13.733 -3.699 1.00 77.81 101 LYS A CA 1
ATOM 820 C C . LYS A 1 101 ? 1.135 12.428 -4.129 1.00 77.81 101 LYS A C 1
ATOM 822 O O . LYS A 1 101 ? 2.190 12.454 -4.757 1.00 77.81 101 LYS A O 1
ATOM 827 N N . TYR A 1 102 ? 0.512 11.303 -3.788 1.00 86.25 102 TYR A N 1
ATOM 828 C CA . TYR A 1 102 ? 0.983 9.985 -4.210 1.00 86.25 102 TYR A CA 1
ATOM 829 C C . TYR A 1 102 ? 0.829 9.850 -5.731 1.00 86.25 102 TYR A C 1
ATOM 831 O O . TYR A 1 102 ? -0.267 10.098 -6.247 1.00 86.25 102 TYR A O 1
ATOM 839 N N . PRO A 1 103 ? 1.896 9.486 -6.460 1.00 91.25 103 PRO A N 1
ATOM 840 C CA . PRO A 1 103 ? 1.811 9.237 -7.892 1.00 91.25 103 PRO A CA 1
ATOM 841 C C . PRO A 1 103 ? 1.017 7.959 -8.173 1.00 91.25 103 PRO A C 1
ATOM 843 O O . PRO A 1 103 ? 1.105 6.981 -7.430 1.00 91.25 103 PRO A O 1
ATOM 846 N N . SER A 1 104 ? 0.265 7.953 -9.272 1.00 89.75 104 SER A N 1
ATOM 847 C CA . SER A 1 104 ? -0.399 6.746 -9.758 1.00 89.75 104 SER A CA 1
ATOM 848 C C . SER A 1 104 ? 0.601 5.811 -10.438 1.00 89.75 104 SER A C 1
ATOM 850 O O . SER A 1 104 ? 1.584 6.254 -11.034 1.00 89.75 104 SER A O 1
ATOM 852 N N . PHE A 1 105 ? 0.335 4.505 -10.374 1.00 92.06 105 PHE A N 1
ATOM 853 C CA . PHE A 1 105 ? 1.142 3.506 -11.083 1.00 92.06 105 PHE A CA 1
ATOM 854 C C . PHE A 1 105 ? 0.964 3.573 -12.610 1.00 92.06 105 PHE A C 1
ATOM 856 O O . PHE A 1 105 ? 1.859 3.210 -13.385 1.00 92.06 105 PHE A O 1
ATOM 863 N N . GLY A 1 106 ? -0.195 4.079 -13.035 1.00 88.94 106 GLY A N 1
ATOM 864 C CA . GLY A 1 106 ? -0.624 4.079 -14.423 1.00 88.94 106 GLY A CA 1
ATOM 865 C C . GLY A 1 106 ? -1.020 2.681 -14.892 1.00 88.94 106 GLY A C 1
ATOM 866 O O . GLY A 1 106 ? -1.330 1.796 -14.097 1.00 88.94 106 GLY A O 1
ATOM 867 N N . ASP A 1 107 ? -0.980 2.512 -16.202 1.00 87.50 107 ASP A N 1
ATOM 868 C CA . ASP A 1 107 ? -1.333 1.308 -16.943 1.00 87.50 107 ASP A CA 1
ATOM 869 C C . ASP A 1 107 ? -0.180 0.872 -17.868 1.00 87.50 107 ASP A C 1
ATOM 871 O O . ASP A 1 107 ? 0.902 1.477 -17.895 1.00 87.50 107 ASP A O 1
ATOM 875 N N . TYR A 1 108 ? -0.422 -0.176 -18.655 1.00 86.00 108 TYR A N 1
ATOM 876 C CA . TYR A 1 108 ? 0.499 -0.679 -19.676 1.00 86.00 108 TYR A CA 1
ATOM 877 C C . TYR A 1 108 ? 0.952 0.405 -20.679 1.00 86.00 108 TYR A C 1
ATOM 879 O O . TYR A 1 108 ? 2.115 0.420 -21.092 1.00 86.00 108 TYR A O 1
ATOM 887 N N . SER A 1 109 ? 0.062 1.330 -21.050 1.00 86.12 109 SER A N 1
ATOM 888 C CA . SER A 1 109 ? 0.300 2.370 -22.062 1.00 86.12 109 SER A CA 1
ATOM 889 C C . SER A 1 109 ? 0.906 3.668 -21.519 1.00 86.12 109 SER A C 1
ATOM 891 O O . SER A 1 109 ? 1.253 4.568 -22.286 1.00 86.12 109 SER A O 1
ATOM 893 N N . SER A 1 110 ? 1.060 3.777 -20.203 1.00 88.62 110 SER A N 1
ATOM 894 C CA . SER A 1 110 ? 1.444 5.019 -19.543 1.00 88.62 110 SER A CA 1
ATOM 895 C C . SER A 1 110 ? 2.846 5.501 -19.925 1.00 88.62 110 SER A C 1
ATOM 897 O O . SER A 1 110 ? 3.796 4.725 -20.096 1.00 88.62 110 SER A O 1
ATOM 899 N N . SER A 1 111 ? 2.992 6.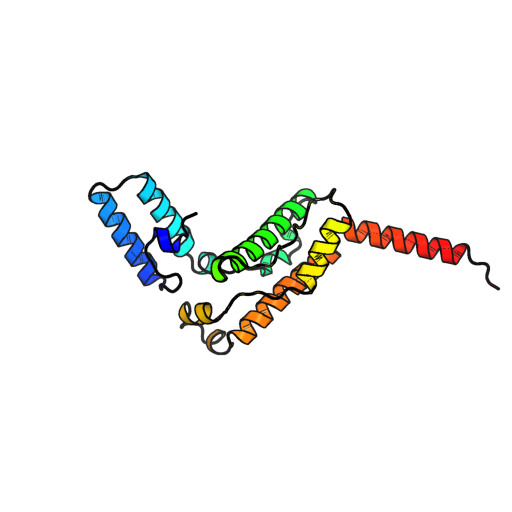827 -20.027 1.00 89.19 111 SER A N 1
ATOM 900 C CA . SER A 1 111 ? 4.245 7.464 -20.434 1.00 89.19 111 SER A CA 1
ATOM 901 C C . SER A 1 111 ? 5.371 7.231 -19.418 1.00 89.19 111 SER A C 1
ATOM 903 O O . SER A 1 111 ? 5.147 6.921 -18.246 1.00 89.19 111 SER A O 1
ATOM 905 N N . LYS A 1 112 ? 6.620 7.429 -19.867 1.00 87.44 112 LYS A N 1
ATOM 906 C CA . LYS A 1 112 ? 7.814 7.293 -19.013 1.00 87.44 112 LYS A CA 1
ATOM 907 C C . LYS A 1 112 ? 7.733 8.156 -17.764 1.00 87.44 112 LYS A C 1
ATOM 909 O O . LYS A 1 112 ? 8.177 7.735 -16.705 1.00 87.44 112 LYS A O 1
ATOM 914 N N . GLU A 1 113 ? 7.205 9.363 -17.904 1.00 89.44 113 GLU A N 1
ATOM 915 C CA . GLU A 1 113 ? 7.122 10.330 -16.816 1.00 89.44 113 GLU A CA 1
ATOM 916 C C . GLU A 1 113 ? 6.229 9.831 -15.684 1.00 89.44 113 GLU A C 1
ATOM 918 O O . GLU A 1 113 ? 6.572 10.035 -14.523 1.00 89.44 113 GLU A O 1
ATOM 923 N N . VAL A 1 114 ? 5.126 9.151 -16.014 1.00 90.06 114 VAL A N 1
ATOM 924 C CA . VAL A 1 114 ? 4.168 8.627 -15.032 1.00 90.06 114 VAL A CA 1
ATOM 925 C C . VAL A 1 114 ? 4.837 7.573 -14.157 1.00 90.06 114 VAL A C 1
ATOM 927 O O . VAL A 1 114 ? 4.962 7.762 -12.946 1.00 90.06 114 VAL A O 1
ATOM 930 N N . TRP A 1 115 ? 5.358 6.502 -14.761 1.00 90.06 115 TRP A N 1
ATOM 931 C CA . TRP A 1 115 ? 5.950 5.418 -13.978 1.00 90.06 115 TRP A CA 1
ATOM 932 C C . TRP A 1 115 ? 7.313 5.789 -13.375 1.00 90.06 115 TRP A C 1
ATOM 934 O O . TRP A 1 115 ? 7.661 5.282 -12.313 1.00 90.06 115 TRP A O 1
ATOM 944 N N . ASN A 1 116 ? 8.076 6.719 -13.968 1.00 90.62 116 ASN A N 1
ATOM 945 C CA . ASN A 1 116 ? 9.290 7.242 -13.329 1.00 90.62 116 ASN A CA 1
ATOM 946 C C . ASN A 1 116 ? 8.969 7.995 -12.037 1.00 90.62 116 ASN A C 1
ATOM 948 O O . ASN A 1 116 ? 9.649 7.784 -11.035 1.00 90.62 116 ASN A O 1
ATOM 952 N N . LYS A 1 117 ? 7.955 8.874 -12.053 1.00 92.81 117 LYS A N 1
ATOM 953 C CA . LYS A 1 117 ? 7.507 9.589 -10.847 1.00 92.81 117 LYS A CA 1
ATOM 954 C C . LYS A 1 117 ? 7.044 8.601 -9.784 1.00 92.81 117 LYS A C 1
ATOM 956 O O . LYS A 1 117 ? 7.400 8.756 -8.620 1.00 92.81 117 LYS A O 1
ATOM 961 N N . PHE A 1 118 ? 6.308 7.574 -10.205 1.00 94.50 118 PHE A N 1
ATOM 962 C CA . PHE A 1 118 ? 5.881 6.486 -9.339 1.00 94.50 118 PHE A CA 1
ATOM 963 C C . PHE A 1 118 ? 7.059 5.783 -8.654 1.00 94.50 118 PHE A C 1
ATOM 965 O O . PHE A 1 118 ? 7.141 5.795 -7.426 1.00 94.50 118 PHE A O 1
ATOM 972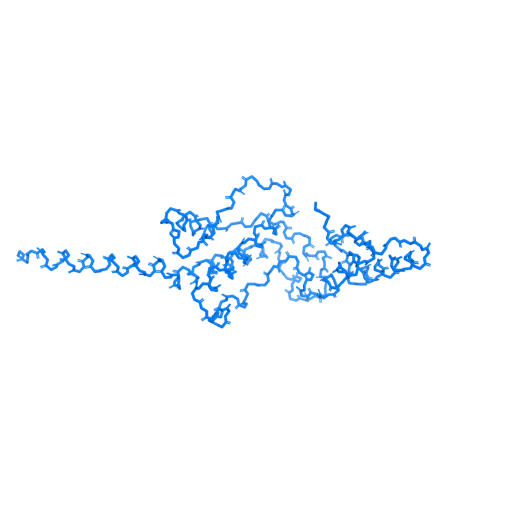 N N . TYR A 1 119 ? 8.003 5.226 -9.418 1.00 93.94 119 TYR A N 1
ATOM 973 C CA . TYR A 1 119 ? 9.117 4.482 -8.828 1.00 93.94 119 TYR A CA 1
ATOM 974 C C . TYR A 1 119 ? 10.027 5.373 -7.996 1.00 93.94 119 TYR A C 1
ATOM 976 O O . TYR A 1 119 ? 10.428 4.972 -6.912 1.00 93.94 119 TYR A O 1
ATOM 984 N N . HIS A 1 120 ? 10.291 6.602 -8.441 1.00 92.94 120 HIS A N 1
ATOM 985 C CA . HIS A 1 120 ? 11.089 7.543 -7.664 1.00 92.94 120 HIS A CA 1
ATOM 986 C C . HIS A 1 120 ? 10.470 7.828 -6.287 1.00 92.94 120 HIS A C 1
ATOM 988 O O . HIS A 1 120 ? 11.186 7.864 -5.287 1.00 92.94 120 HIS A O 1
ATOM 994 N N . PHE A 1 121 ? 9.146 7.992 -6.224 1.00 92.44 121 PHE A N 1
ATOM 995 C CA . PHE A 1 121 ? 8.434 8.187 -4.965 1.00 92.44 121 PHE A CA 1
ATOM 996 C C . PHE A 1 121 ? 8.502 6.940 -4.076 1.00 92.44 121 PHE A C 1
ATOM 998 O O . PHE A 1 121 ? 8.869 7.044 -2.908 1.00 92.44 121 PHE A O 1
ATOM 1005 N N . PHE A 1 122 ? 8.186 5.758 -4.619 1.00 92.31 122 PHE A N 1
ATOM 1006 C CA . PHE A 1 122 ? 8.086 4.538 -3.815 1.00 92.31 122 PHE A CA 1
ATOM 1007 C C . PHE A 1 122 ? 9.441 3.917 -3.433 1.00 92.31 122 PHE A C 1
ATOM 1009 O O . PHE A 1 122 ? 9.551 3.307 -2.373 1.00 92.31 122 PHE A O 1
ATOM 1016 N N . GLU A 1 123 ? 10.506 4.136 -4.206 1.00 91.00 123 GLU A N 1
ATOM 1017 C CA . GLU A 1 123 ? 11.881 3.768 -3.819 1.00 91.00 123 GLU A CA 1
ATOM 1018 C C . GLU A 1 123 ? 12.391 4.621 -2.648 1.00 91.00 123 GLU A C 1
ATOM 1020 O O . GLU A 1 123 ? 13.153 4.150 -1.801 1.00 91.00 123 GLU A O 1
ATOM 1025 N N . ASN A 1 124 ? 11.903 5.858 -2.545 1.00 89.25 124 ASN A N 1
ATOM 1026 C CA . ASN A 1 124 ? 12.184 6.771 -1.439 1.00 89.25 124 ASN A CA 1
ATOM 1027 C C . ASN A 1 124 ? 11.035 6.826 -0.419 1.00 89.25 124 ASN A C 1
ATOM 1029 O O . ASN A 1 124 ? 10.968 7.755 0.386 1.00 89.25 124 ASN A O 1
ATOM 1033 N N . TYR A 1 125 ? 10.148 5.823 -0.425 1.00 87.56 125 TYR A N 1
ATOM 1034 C CA . TYR A 1 125 ? 8.944 5.816 0.399 1.00 87.56 125 TYR A CA 1
ATOM 1035 C C . TYR A 1 125 ? 9.263 5.958 1.889 1.00 87.56 125 TYR A C 1
ATOM 1037 O O . TYR A 1 125 ? 10.137 5.284 2.443 1.00 87.56 125 TYR A O 1
ATOM 1045 N N . SER A 1 126 ? 8.509 6.822 2.554 1.00 83.44 126 SER A N 1
ATOM 1046 C CA . SER A 1 126 ? 8.519 6.956 4.000 1.00 83.44 126 SER A CA 1
ATOM 1047 C C . SER A 1 126 ? 7.082 7.092 4.453 1.00 83.44 126 SER A C 1
ATOM 1049 O O . SER A 1 126 ? 6.455 8.126 4.224 1.00 83.44 126 SER A O 1
ATOM 1051 N N . SER A 1 127 ? 6.560 6.039 5.078 1.00 72.94 127 SER A N 1
ATOM 1052 C CA . SER A 1 127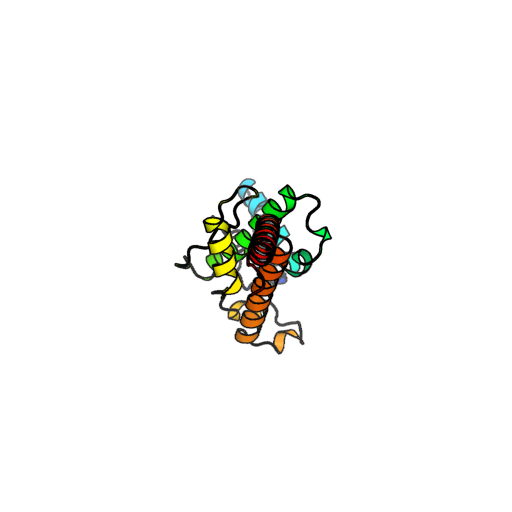 ? 5.221 6.073 5.642 1.00 72.94 127 SER A CA 1
ATOM 1053 C C . SER A 1 127 ? 5.131 7.207 6.654 1.00 72.94 127 SER A C 1
ATOM 1055 O O . SER A 1 127 ? 6.039 7.406 7.479 1.00 72.94 127 SER A O 1
ATOM 1057 N N . ALA A 1 128 ? 4.027 7.946 6.578 1.00 65.31 128 ALA A N 1
ATOM 1058 C CA . ALA A 1 128 ? 3.695 8.939 7.581 1.00 65.31 128 ALA A CA 1
ATOM 1059 C C . ALA A 1 128 ? 3.263 8.256 8.886 1.00 65.31 128 ALA A C 1
ATOM 1061 O O . ALA A 1 128 ? 3.461 8.834 9.945 1.00 65.31 128 ALA A O 1
ATOM 1062 N N . LEU A 1 129 ? 2.763 7.012 8.829 1.00 66.06 129 LEU A N 1
ATOM 1063 C CA . LEU A 1 129 ? 2.128 6.302 9.940 1.00 66.06 129 LEU A CA 1
ATOM 1064 C C . LEU A 1 129 ? 2.917 6.377 11.254 1.00 66.06 129 LEU A C 1
ATOM 1066 O O . LEU A 1 129 ? 4.058 5.922 11.375 1.00 66.06 129 LEU A O 1
ATOM 1070 N N . ALA A 1 130 ? 2.253 6.887 12.290 1.00 59.28 130 ALA A N 1
ATOM 1071 C CA . ALA A 1 130 ? 2.717 6.817 13.660 1.00 59.28 130 ALA A CA 1
ATOM 1072 C C . ALA A 1 130 ? 2.305 5.449 14.219 1.00 59.28 130 ALA A C 1
ATOM 1074 O O . ALA A 1 1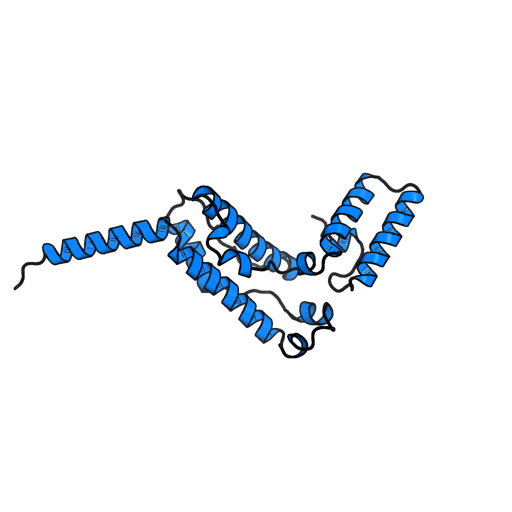30 ? 1.197 5.287 14.712 1.00 59.28 130 ALA A O 1
ATOM 1075 N N . PHE A 1 131 ? 3.189 4.449 14.168 1.00 59.69 131 PHE A N 1
ATOM 1076 C CA . PHE A 1 131 ? 2.934 3.066 14.627 1.00 59.69 131 PHE A CA 1
ATOM 1077 C C . PHE A 1 131 ? 2.642 2.925 16.142 1.00 59.69 131 PHE A C 1
ATOM 1079 O O . PHE A 1 131 ? 2.578 1.817 16.674 1.00 59.69 131 PHE A O 1
ATOM 1086 N N . GLN A 1 132 ? 2.457 4.033 16.866 1.00 55.16 132 GLN A N 1
ATOM 1087 C CA . GLN A 1 132 ? 2.078 4.053 18.281 1.00 55.16 132 GLN A CA 1
ATOM 1088 C C . GLN A 1 132 ? 0.711 3.403 18.544 1.00 55.16 132 GLN A C 1
ATOM 1090 O O . GLN A 1 132 ? 0.535 2.786 19.594 1.00 55.16 132 GLN A O 1
ATOM 1095 N N . TRP A 1 133 ? -0.240 3.496 17.609 1.00 51.50 133 TRP A N 1
ATOM 1096 C CA . TRP A 1 133 ? -1.567 2.880 17.754 1.00 51.50 133 TRP A CA 1
ATOM 1097 C C . TRP A 1 133 ? -1.525 1.348 17.601 1.00 51.50 133 TRP A C 1
ATOM 1099 O O . TRP A 1 133 ? -2.218 0.641 18.330 1.00 51.50 133 TRP A O 1
ATOM 1109 N N . LEU A 1 134 ? -0.630 0.815 16.759 1.00 51.69 134 LEU A N 1
ATOM 1110 C CA . LEU A 1 134 ? -0.480 -0.629 16.530 1.00 51.69 134 LEU A CA 1
ATOM 1111 C C . LEU A 1 134 ? -0.057 -1.380 17.810 1.00 51.69 134 LEU A C 1
ATOM 1113 O O . LEU A 1 134 ? -0.471 -2.516 18.034 1.00 51.69 134 LEU A O 1
ATOM 1117 N N . ARG A 1 135 ? 0.702 -0.718 18.697 1.00 48.59 135 ARG A N 1
ATOM 1118 C CA . ARG A 1 135 ? 1.073 -1.245 20.024 1.00 48.59 135 ARG A CA 1
ATOM 1119 C C . ARG A 1 135 ? -0.127 -1.359 20.970 1.00 48.59 135 ARG A C 1
ATOM 1121 O O . ARG A 1 135 ? -0.161 -2.271 21.789 1.00 48.59 135 ARG A O 1
ATOM 1128 N N . LYS A 1 136 ? -1.104 -0.447 20.873 1.00 47.75 136 LYS A N 1
ATOM 1129 C CA . LYS A 1 136 ? -2.311 -0.464 21.720 1.00 47.75 136 LYS A CA 1
ATOM 1130 C C . LYS A 1 136 ? -3.288 -1.565 21.309 1.00 47.75 136 LYS A C 1
ATOM 1132 O O . LYS A 1 136 ? -3.984 -2.091 22.169 1.00 47.75 136 LYS A O 1
ATOM 1137 N N . GLN A 1 137 ? -3.306 -1.929 20.028 1.00 45.62 137 GLN A N 1
ATOM 1138 C CA . GLN A 1 137 ? -4.263 -2.893 19.491 1.00 45.62 137 GLN A CA 1
ATOM 1139 C C . GLN A 1 137 ? -3.931 -4.367 19.756 1.00 45.62 137 GLN A C 1
ATOM 1141 O O . GLN A 1 137 ? -4.849 -5.177 19.829 1.00 45.62 137 GLN A O 1
ATOM 1146 N N . ASN A 1 138 ? -2.650 -4.722 19.919 1.00 45.34 138 ASN A N 1
ATOM 1147 C CA . ASN A 1 138 ? -2.210 -6.118 20.042 1.00 45.34 138 ASN A CA 1
ATOM 1148 C C . ASN A 1 138 ? -1.223 -6.321 21.209 1.00 45.34 138 ASN A C 1
ATOM 1150 O O . ASN A 1 138 ? -0.014 -6.407 20.988 1.00 45.34 138 ASN A O 1
ATOM 1154 N N . PRO A 1 139 ? -1.716 -6.440 22.456 1.00 47.47 139 PRO A N 1
ATOM 1155 C CA . PRO A 1 139 ? -0.865 -6.679 23.623 1.00 47.47 139 PRO A CA 1
ATOM 1156 C C . PRO A 1 139 ? -0.353 -8.131 23.757 1.00 47.47 139 PRO A C 1
ATOM 1158 O O . PRO A 1 139 ? 0.441 -8.393 24.652 1.00 47.47 139 PRO A O 1
ATOM 1161 N N . GLY A 1 140 ? -0.801 -9.079 22.918 1.00 45.12 140 GLY A N 1
ATOM 1162 C CA . GLY A 1 140 ? -0.653 -10.524 23.177 1.00 45.12 140 GLY A CA 1
ATOM 1163 C C . GLY A 1 140 ? 0.518 -11.264 22.512 1.00 45.12 140 GLY A C 1
ATOM 1164 O O . GLY A 1 140 ? 0.865 -12.353 22.952 1.00 45.12 140 GLY A O 1
ATOM 1165 N N . SER A 1 141 ? 1.154 -10.724 21.471 1.00 49.34 141 SER A N 1
ATOM 1166 C CA . SER A 1 141 ? 2.263 -11.420 20.789 1.00 49.34 141 SER A CA 1
ATOM 1167 C C . SER A 1 141 ? 3.622 -10.982 21.348 1.00 49.34 141 SER A C 1
ATOM 1169 O O . SER A 1 141 ? 4.097 -9.887 21.041 1.00 49.34 141 SER A O 1
ATOM 1171 N N . ILE A 1 142 ? 4.251 -11.858 22.143 1.00 46.19 142 ILE A N 1
ATOM 1172 C CA . ILE A 1 142 ? 5.560 -11.675 22.810 1.00 46.19 142 ILE A CA 1
ATOM 1173 C C . ILE A 1 142 ? 6.664 -11.226 21.828 1.00 46.19 142 ILE A C 1
ATOM 1175 O O . ILE A 1 142 ? 7.533 -10.435 22.189 1.00 46.19 142 ILE A O 1
ATOM 1179 N N . GLU A 1 143 ? 6.604 -11.650 20.562 1.00 45.19 143 GLU A N 1
ATOM 1180 C CA . GLU A 1 143 ? 7.527 -11.204 19.506 1.00 45.19 143 GLU A CA 1
ATOM 1181 C C . GLU A 1 143 ? 7.364 -9.728 19.109 1.00 45.19 143 GLU A C 1
ATOM 1183 O O . GLU A 1 143 ? 8.359 -9.057 18.846 1.00 45.19 143 GLU A O 1
ATOM 1188 N N . ARG A 1 144 ? 6.138 -9.184 19.096 1.00 48.34 144 ARG A N 1
ATOM 1189 C CA . ARG A 1 144 ? 5.871 -7.789 18.681 1.00 48.34 144 ARG A CA 1
ATOM 1190 C C . ARG A 1 144 ? 5.994 -6.787 19.824 1.00 48.34 144 ARG A C 1
ATOM 1192 O O . ARG A 1 144 ? 6.214 -5.608 19.566 1.00 48.34 144 ARG A O 1
ATOM 1199 N N . LEU A 1 145 ? 5.933 -7.253 21.073 1.00 48.03 145 LEU A N 1
ATOM 1200 C CA . LEU A 1 145 ? 6.290 -6.468 22.262 1.00 48.03 145 LEU A CA 1
ATOM 1201 C C . LEU A 1 145 ? 7.759 -6.010 22.251 1.00 48.03 145 LEU A C 1
ATOM 1203 O O . LEU A 1 145 ? 8.083 -5.019 22.903 1.00 48.03 145 LEU A O 1
ATOM 1207 N N . LYS A 1 146 ? 8.630 -6.686 21.487 1.00 53.84 146 LYS A N 1
ATOM 1208 C CA . LYS A 1 146 ? 10.044 -6.312 21.329 1.00 53.84 146 LYS A CA 1
ATOM 1209 C C . LYS A 1 146 ? 10.263 -5.165 20.339 1.00 53.84 146 LYS A C 1
ATOM 1211 O O . LYS A 1 146 ? 11.264 -4.463 20.456 1.00 53.84 146 LYS A O 1
ATOM 1216 N N . SER A 1 147 ? 9.363 -4.965 19.371 1.00 59.81 147 SER A N 1
ATOM 1217 C CA . SER A 1 147 ? 9.580 -3.993 18.297 1.00 59.81 147 SER A CA 1
ATOM 1218 C C . SER A 1 147 ? 9.052 -2.603 18.643 1.00 59.81 147 SER A C 1
ATOM 1220 O O . SER A 1 147 ? 7.871 -2.417 18.939 1.00 59.81 147 SER A O 1
ATOM 1222 N N . THR A 1 148 ? 9.912 -1.587 18.564 1.00 66.25 148 THR A N 1
ATOM 1223 C CA . THR A 1 148 ? 9.491 -0.193 18.771 1.00 66.25 148 THR A CA 1
ATOM 1224 C C . THR A 1 148 ? 8.657 0.314 17.581 1.00 66.25 148 THR A C 1
ATOM 1226 O O . THR A 1 148 ? 8.831 -0.168 16.459 1.00 66.25 148 THR A O 1
ATOM 1229 N N . PRO A 1 149 ? 7.774 1.321 17.756 1.00 65.88 149 PRO A N 1
ATOM 1230 C CA . PRO A 1 149 ? 7.063 1.956 16.639 1.00 65.88 149 PRO A CA 1
ATOM 1231 C C . PRO A 1 149 ? 7.996 2.413 15.508 1.00 65.88 149 PRO A C 1
ATOM 1233 O O . PRO A 1 149 ? 7.654 2.299 14.333 1.00 65.88 149 PRO A O 1
ATOM 1236 N N . SER A 1 150 ? 9.201 2.865 15.860 1.00 68.44 150 SER A N 1
ATOM 1237 C CA . SER A 1 150 ? 10.251 3.217 14.904 1.00 68.44 150 SER A CA 1
ATOM 1238 C C . SER A 1 150 ? 10.711 2.008 14.087 1.00 68.44 150 SER A C 1
ATOM 1240 O O . SER A 1 150 ? 10.796 2.105 12.868 1.00 68.44 150 SER A O 1
ATOM 1242 N N . GLN A 1 151 ? 10.942 0.854 14.720 1.00 74.00 151 GLN A N 1
ATOM 1243 C CA . GLN A 1 151 ? 11.307 -0.384 14.019 1.00 74.00 151 GLN A CA 1
ATOM 1244 C C . GLN A 1 151 ? 10.178 -0.897 13.118 1.00 74.00 151 GLN A C 1
ATOM 1246 O O . GLN A 1 151 ? 10.437 -1.329 12.000 1.00 74.00 151 GLN A O 1
ATOM 1251 N N . MET A 1 152 ? 8.919 -0.796 13.553 1.00 71.31 152 MET A N 1
ATOM 1252 C CA . MET A 1 152 ? 7.764 -1.170 12.725 1.00 71.31 152 MET A CA 1
ATOM 1253 C C . MET A 1 152 ? 7.629 -0.269 11.493 1.00 71.31 152 MET A C 1
ATOM 1255 O O . MET A 1 152 ? 7.360 -0.758 10.395 1.00 71.31 152 MET A O 1
ATOM 1259 N N . ARG A 1 153 ? 7.893 1.034 11.656 1.00 76.56 153 ARG A N 1
ATOM 1260 C CA . ARG A 1 153 ? 7.954 1.988 10.544 1.00 76.56 153 ARG A CA 1
ATOM 1261 C C . ARG A 1 153 ? 9.070 1.659 9.569 1.00 76.56 153 ARG A C 1
ATOM 1263 O O . ARG A 1 153 ? 8.827 1.646 8.368 1.00 76.56 153 ARG A O 1
ATOM 1270 N N . ILE A 1 154 ? 10.266 1.374 10.081 1.00 82.19 154 ILE A N 1
ATOM 1271 C CA . ILE A 1 154 ? 11.409 0.962 9.261 1.00 82.19 154 ILE A CA 1
ATOM 1272 C C . ILE A 1 154 ? 11.036 -0.288 8.461 1.00 82.19 154 ILE A C 1
ATOM 1274 O O . ILE A 1 154 ? 11.093 -0.250 7.237 1.00 82.19 154 ILE A O 1
ATOM 1278 N N . LYS A 1 155 ? 10.511 -1.326 9.121 1.00 84.31 155 LYS A N 1
ATOM 1279 C CA . LYS A 1 155 ? 10.108 -2.576 8.468 1.00 84.31 155 LYS A CA 1
ATOM 1280 C C . LYS A 1 155 ? 9.040 -2.365 7.393 1.00 84.31 155 LYS A C 1
ATOM 1282 O O . LYS A 1 155 ? 9.159 -2.913 6.298 1.00 84.31 155 LYS A O 1
ATOM 1287 N N . ARG A 1 156 ? 8.004 -1.558 7.657 1.00 84.62 156 ARG A N 1
ATOM 1288 C CA . ARG A 1 156 ? 6.975 -1.235 6.651 1.00 84.62 156 ARG A CA 1
ATOM 1289 C C . ARG A 1 156 ? 7.580 -0.490 5.466 1.00 84.62 156 ARG A C 1
ATOM 1291 O O . ARG A 1 156 ? 7.313 -0.864 4.328 1.00 84.62 156 ARG A O 1
ATOM 1298 N N . ASN A 1 157 ? 8.408 0.521 5.727 1.00 88.38 157 ASN A N 1
ATOM 1299 C CA . ASN A 1 157 ? 9.062 1.303 4.681 1.00 88.38 157 ASN A CA 1
ATOM 1300 C C . ASN A 1 157 ? 9.961 0.424 3.809 1.00 88.38 157 ASN A C 1
ATOM 1302 O O . ASN A 1 157 ? 9.885 0.504 2.588 1.00 88.38 157 ASN A O 1
ATOM 1306 N N . GLU A 1 158 ? 10.774 -0.432 4.423 1.00 90.56 158 GLU A N 1
ATOM 1307 C CA . GLU A 1 158 ? 11.627 -1.393 3.720 1.00 90.56 158 GLU A CA 1
ATOM 1308 C C . GLU A 1 158 ? 10.802 -2.362 2.878 1.00 90.56 158 GLU A C 1
ATOM 1310 O O . GLU A 1 158 ? 11.137 -2.587 1.721 1.00 90.56 158 GLU A O 1
ATOM 1315 N N . THR A 1 159 ? 9.681 -2.860 3.405 1.00 90.19 159 THR A N 1
ATOM 1316 C CA . THR A 1 159 ? 8.800 -3.778 2.668 1.00 90.19 159 THR A CA 1
ATOM 1317 C C . THR A 1 159 ? 8.179 -3.100 1.442 1.00 90.19 159 THR A C 1
ATOM 1319 O O . THR A 1 159 ? 8.190 -3.672 0.357 1.00 90.19 159 THR A O 1
ATOM 1322 N N . VAL A 1 160 ? 7.681 -1.863 1.574 1.00 91.94 160 VAL A N 1
ATOM 1323 C CA . VAL A 1 160 ? 7.111 -1.103 0.444 1.00 91.94 160 VAL A CA 1
ATOM 1324 C C . VAL A 1 160 ? 8.181 -0.785 -0.605 1.00 91.94 160 VAL A C 1
ATOM 1326 O O . VAL A 1 160 ? 7.936 -0.943 -1.801 1.00 91.94 160 VAL A O 1
ATOM 1329 N N . LYS A 1 161 ? 9.384 -0.384 -0.174 1.00 93.94 161 LYS A N 1
ATOM 1330 C CA . LYS A 1 161 ? 10.521 -0.135 -1.076 1.00 93.94 161 LYS A CA 1
ATOM 1331 C C . LYS A 1 161 ? 10.953 -1.404 -1.805 1.00 93.94 161 LYS A C 1
ATOM 1333 O O . LYS A 1 161 ? 11.164 -1.367 -3.014 1.00 93.94 161 LYS A O 1
ATOM 1338 N N . ALA A 1 162 ? 11.051 -2.522 -1.089 1.00 93.81 162 ALA A N 1
ATOM 1339 C CA . ALA A 1 162 ? 11.382 -3.820 -1.663 1.00 93.81 162 ALA A CA 1
ATOM 1340 C C . ALA A 1 162 ? 10.325 -4.256 -2.685 1.00 93.81 162 ALA A C 1
ATOM 1342 O O . ALA A 1 162 ? 10.684 -4.708 -3.770 1.00 93.81 162 ALA A O 1
ATOM 1343 N N . LEU A 1 163 ? 9.036 -4.044 -2.392 1.00 94.00 163 LEU A N 1
ATOM 1344 C CA . LEU A 1 163 ? 7.958 -4.327 -3.337 1.00 94.00 163 LEU A CA 1
ATOM 1345 C C . LEU A 1 163 ? 8.102 -3.477 -4.602 1.00 94.00 163 LEU A C 1
ATOM 1347 O O . LEU A 1 163 ? 8.050 -4.012 -5.704 1.00 94.00 163 LEU A O 1
ATOM 1351 N N . ALA A 1 164 ? 8.354 -2.172 -4.457 1.00 94.06 164 ALA A N 1
ATOM 1352 C CA . ALA A 1 164 ? 8.574 -1.268 -5.585 1.00 94.06 164 ALA A CA 1
ATOM 1353 C C . ALA A 1 164 ? 9.763 -1.700 -6.464 1.00 94.06 164 ALA A C 1
ATOM 1355 O O . ALA A 1 164 ? 9.673 -1.663 -7.690 1.00 94.06 164 ALA A O 1
ATOM 1356 N N . GLN A 1 165 ? 10.862 -2.160 -5.862 1.00 92.56 165 GLN A N 1
ATOM 1357 C CA . GLN A 1 165 ? 12.012 -2.689 -6.601 1.00 92.56 165 GLN A CA 1
ATOM 1358 C C . GLN A 1 165 ? 11.691 -4.015 -7.298 1.00 92.56 165 GLN A C 1
ATOM 1360 O O . GLN A 1 165 ? 12.038 -4.196 -8.469 1.00 92.56 165 GLN A O 1
ATOM 1365 N N . TYR A 1 166 ? 10.986 -4.917 -6.610 1.00 92.38 166 TYR A N 1
ATOM 1366 C CA . TYR A 1 166 ? 10.536 -6.189 -7.166 1.00 92.38 166 TYR A CA 1
ATOM 1367 C C . TYR A 1 166 ? 9.675 -5.961 -8.412 1.00 92.38 166 TYR A C 1
ATOM 1369 O O . TYR A 1 166 ? 10.026 -6.432 -9.497 1.00 92.38 166 TYR A O 1
ATOM 1377 N N . ILE A 1 167 ? 8.625 -5.142 -8.313 1.00 92.44 167 ILE A N 1
ATOM 1378 C CA . ILE A 1 167 ? 7.747 -4.875 -9.457 1.00 92.44 167 ILE A CA 1
ATOM 1379 C C . ILE A 1 167 ? 8.475 -4.130 -10.577 1.00 92.44 167 ILE A C 1
ATOM 1381 O O . ILE A 1 167 ? 8.183 -4.360 -11.744 1.00 92.44 167 ILE A O 1
ATOM 1385 N N . ARG A 1 168 ? 9.470 -3.285 -10.272 1.00 91.56 168 ARG A N 1
ATOM 1386 C CA . ARG A 1 168 ? 10.291 -2.610 -11.290 1.00 91.56 168 ARG A CA 1
ATOM 1387 C C . ARG A 1 168 ? 11.104 -3.600 -12.120 1.00 91.56 168 ARG A C 1
ATOM 1389 O O . ARG A 1 168 ? 11.327 -3.358 -13.306 1.00 91.56 168 ARG A O 1
ATOM 1396 N N . SER A 1 169 ? 11.546 -4.699 -11.505 1.00 89.19 169 SER A N 1
ATOM 1397 C CA . SER A 1 169 ? 12.262 -5.772 -12.201 1.00 89.19 169 SER A CA 1
ATOM 1398 C C . SER A 1 169 ? 11.361 -6.573 -13.148 1.00 89.19 169 SER A C 1
ATOM 1400 O O . SER A 1 169 ? 11.855 -7.081 -14.151 1.00 89.19 169 SER A O 1
ATOM 1402 N N . LYS A 1 170 ? 10.055 -6.633 -12.856 1.00 87.62 170 LYS A N 1
ATOM 1403 C CA . LYS A 1 170 ? 9.036 -7.373 -13.616 1.00 87.62 170 LYS A CA 1
ATOM 1404 C C . LYS A 1 170 ? 8.243 -6.504 -14.598 1.00 87.62 170 LYS A C 1
ATOM 1406 O O . LYS A 1 170 ? 7.685 -7.024 -15.556 1.00 87.62 170 LYS A O 1
ATOM 1411 N N . ASP A 1 171 ? 8.214 -5.185 -14.409 1.00 89.00 171 ASP A N 1
ATOM 1412 C CA . ASP A 1 171 ? 7.444 -4.274 -15.255 1.00 89.00 171 ASP A CA 1
ATOM 1413 C C . ASP A 1 171 ? 7.975 -4.271 -16.695 1.00 89.00 171 ASP A C 1
ATOM 1415 O O . ASP A 1 171 ? 9.087 -3.811 -16.991 1.00 89.00 171 ASP A O 1
ATOM 1419 N N . HIS A 1 172 ? 7.128 -4.719 -17.621 1.00 86.38 172 HIS A N 1
ATOM 1420 C CA . HIS A 1 172 ? 7.415 -4.760 -19.051 1.00 86.38 172 HIS A CA 1
ATOM 1421 C C . HIS A 1 172 ? 7.813 -3.393 -19.625 1.00 86.38 172 HIS A C 1
ATOM 1423 O O . HIS A 1 172 ? 8.651 -3.328 -20.531 1.00 86.38 172 HIS A O 1
ATOM 1429 N N . ARG A 1 173 ? 7.299 -2.282 -19.077 1.00 86.31 173 ARG A N 1
ATOM 1430 C CA . ARG A 1 173 ? 7.670 -0.913 -19.487 1.00 86.31 173 ARG A CA 1
ATOM 1431 C C . ARG A 1 173 ? 9.144 -0.623 -19.189 1.00 86.31 173 ARG A C 1
ATOM 1433 O O . ARG A 1 173 ? 9.839 -0.012 -20.012 1.00 86.31 173 ARG A O 1
ATOM 1440 N N . CYS A 1 174 ? 9.633 -1.093 -18.041 1.00 83.62 174 CYS A N 1
ATOM 1441 C CA . CYS A 1 174 ? 11.024 -0.971 -17.606 1.00 83.62 174 CYS A CA 1
ATOM 1442 C C . CYS A 1 174 ? 11.934 -1.922 -18.388 1.00 83.62 174 CYS A C 1
ATOM 1444 O O . CYS A 1 174 ? 12.966 -1.495 -18.918 1.00 83.62 174 CYS A O 1
ATOM 1446 N N . ILE A 1 175 ? 11.518 -3.183 -18.528 1.00 84.38 175 ILE A N 1
ATOM 1447 C CA . ILE A 1 175 ? 12.254 -4.224 -19.254 1.00 84.38 175 ILE A CA 1
ATOM 1448 C C . ILE A 1 175 ? 12.453 -3.816 -20.719 1.00 84.38 175 ILE A C 1
ATOM 1450 O O . ILE A 1 175 ? 13.592 -3.740 -21.186 1.00 84.38 175 ILE A O 1
ATOM 1454 N N . ARG A 1 176 ? 11.381 -3.436 -21.430 1.00 81.12 176 ARG A N 1
ATOM 1455 C CA . ARG A 1 176 ? 11.436 -3.002 -22.839 1.00 81.12 176 ARG A CA 1
ATOM 1456 C C . ARG A 1 176 ? 12.420 -1.854 -23.053 1.00 81.12 176 ARG A C 1
ATOM 1458 O O . ARG A 1 176 ? 13.136 -1.821 -24.055 1.00 81.12 176 ARG A O 1
ATOM 1465 N N . ARG A 1 177 ? 12.475 -0.899 -22.120 1.00 77.44 177 ARG A N 1
ATOM 1466 C CA . ARG A 1 177 ? 13.426 0.217 -22.190 1.00 77.44 177 ARG A CA 1
ATOM 1467 C C . ARG A 1 177 ? 14.857 -0.197 -21.878 1.00 77.44 177 ARG A C 1
ATOM 1469 O O . ARG A 1 177 ? 15.761 0.284 -22.559 1.00 77.44 177 ARG A O 1
ATOM 1476 N N . ARG A 1 178 ? 15.071 -1.071 -20.892 1.00 75.19 178 ARG A N 1
ATOM 1477 C CA . ARG A 1 178 ? 16.400 -1.610 -20.576 1.00 75.19 178 ARG A CA 1
ATOM 1478 C C . ARG A 1 178 ? 16.975 -2.356 -21.779 1.00 75.19 178 ARG A C 1
ATOM 1480 O O . ARG A 1 178 ? 18.099 -2.059 -22.170 1.00 75.19 178 ARG A O 1
ATOM 1487 N N . PHE A 1 179 ? 16.175 -3.210 -22.420 1.00 73.38 179 PHE A N 1
ATOM 1488 C CA . PHE A 1 179 ? 16.553 -3.894 -23.658 1.00 73.38 179 PHE A CA 1
ATOM 1489 C C . PHE A 1 179 ? 16.879 -2.914 -24.785 1.00 73.38 179 PHE A C 1
ATOM 1491 O O . PHE A 1 179 ? 17.986 -2.966 -25.308 1.00 73.38 179 PHE A O 1
ATOM 1498 N N . ARG A 1 180 ? 15.991 -1.954 -25.102 1.00 72.94 180 ARG A N 1
ATOM 1499 C CA . ARG A 1 180 ? 16.272 -0.930 -26.132 1.00 72.94 180 ARG A CA 1
ATOM 1500 C C . ARG A 1 180 ? 17.580 -0.183 -25.876 1.00 72.94 180 ARG A C 1
ATOM 1502 O O . ARG A 1 180 ? 18.320 0.078 -26.814 1.00 72.94 180 ARG A O 1
ATOM 1509 N N . ARG A 1 181 ? 17.874 0.159 -24.618 1.00 72.75 181 ARG A N 1
ATOM 1510 C CA . ARG A 1 181 ? 19.105 0.875 -24.262 1.00 72.75 181 ARG A CA 1
ATOM 1511 C C . ARG A 1 181 ? 20.350 0.009 -24.446 1.00 72.75 181 ARG A C 1
ATOM 1513 O O . ARG A 1 181 ? 21.329 0.503 -24.985 1.00 72.75 181 ARG A O 1
ATOM 1520 N N . ILE A 1 182 ? 20.302 -1.263 -24.046 1.00 72.75 182 ILE A N 1
ATOM 1521 C CA . ILE A 1 182 ? 21.400 -2.220 -24.260 1.00 72.75 182 ILE A CA 1
ATOM 1522 C C . ILE A 1 182 ? 21.635 -2.433 -25.759 1.00 72.75 182 ILE A C 1
ATOM 1524 O O . ILE A 1 182 ? 22.774 -2.387 -26.207 1.00 72.75 182 ILE A O 1
ATOM 1528 N N . SER A 1 183 ? 20.569 -2.591 -26.548 1.00 72.94 183 SER A N 1
ATOM 1529 C CA . SER A 1 183 ? 20.678 -2.715 -28.004 1.00 72.94 183 SER A CA 1
ATOM 1530 C C . SER A 1 183 ? 21.325 -1.485 -28.644 1.00 72.94 183 SER A C 1
ATOM 1532 O O . SER A 1 183 ? 22.146 -1.648 -29.536 1.00 72.94 183 SER A O 1
ATOM 1534 N N . LEU A 1 184 ? 20.995 -0.274 -28.179 1.00 74.00 184 LEU A N 1
ATOM 1535 C CA . LEU A 1 184 ? 21.598 0.967 -28.676 1.00 74.00 184 LEU A CA 1
ATOM 1536 C C . LEU A 1 184 ? 23.081 1.101 -28.296 1.00 74.00 184 LEU A C 1
ATOM 1538 O O . LEU A 1 184 ? 23.864 1.509 -29.144 1.00 74.00 184 LEU A O 1
ATOM 1542 N N . ILE A 1 185 ? 23.470 0.724 -27.072 1.00 74.69 185 ILE A N 1
ATOM 1543 C CA . ILE A 1 185 ? 24.878 0.734 -26.623 1.00 74.69 185 ILE A CA 1
ATOM 1544 C C . ILE A 1 185 ? 25.703 -0.278 -27.427 1.00 74.69 185 ILE A C 1
ATOM 1546 O O . ILE A 1 185 ? 26.734 0.057 -27.998 1.00 74.69 185 ILE A O 1
ATOM 1550 N N . ASN A 1 186 ? 25.198 -1.504 -27.575 1.00 73.19 186 ASN A N 1
ATOM 1551 C CA . ASN A 1 186 ? 25.871 -2.525 -28.377 1.00 73.19 186 ASN A CA 1
ATOM 1552 C C . ASN A 1 186 ? 25.987 -2.118 -29.858 1.00 73.19 186 ASN A C 1
ATOM 1554 O O . ASN A 1 186 ? 26.894 -2.573 -30.551 1.00 73.19 186 ASN A O 1
ATOM 1558 N N . LEU A 1 187 ? 25.059 -1.296 -30.365 1.00 73.50 187 LEU A N 1
ATOM 1559 C CA . LEU A 1 187 ? 25.121 -0.751 -31.719 1.00 73.50 187 LEU A CA 1
ATOM 1560 C C . LEU A 1 187 ? 26.159 0.376 -31.825 1.00 73.50 187 LEU A C 1
ATOM 1562 O O . LEU A 1 187 ? 26.910 0.394 -32.795 1.00 73.50 187 LEU A O 1
ATOM 1566 N N . SER A 1 188 ? 26.247 1.275 -30.837 1.00 72.56 188 SER A N 1
ATOM 1567 C CA . SER A 1 188 ? 27.276 2.325 -30.810 1.00 72.56 188 SER A CA 1
ATOM 1568 C C . SER A 1 188 ? 28.686 1.754 -30.670 1.00 72.56 188 SER A C 1
ATOM 1570 O O . SER A 1 188 ? 29.588 2.209 -31.364 1.00 72.56 188 SER A O 1
ATOM 1572 N N . ASP A 1 189 ? 28.868 0.709 -29.859 1.00 72.94 189 ASP A N 1
ATOM 1573 C CA . ASP A 1 189 ? 30.173 0.064 -29.662 1.00 72.94 189 ASP A CA 1
ATOM 1574 C C . ASP A 1 189 ? 30.651 -0.674 -30.922 1.00 72.94 189 ASP A C 1
ATOM 1576 O O . ASP A 1 189 ? 31.848 -0.745 -31.186 1.00 72.94 189 ASP A O 1
ATOM 1580 N N . LYS A 1 190 ? 29.723 -1.187 -31.743 1.00 70.19 190 LYS A N 1
ATOM 1581 C CA . LYS A 1 190 ? 30.037 -1.784 -33.055 1.00 70.19 190 LYS A CA 1
ATOM 1582 C C . LYS A 1 190 ? 30.383 -0.753 -34.130 1.00 70.19 190 LYS A C 1
ATOM 1584 O O . LYS A 1 190 ? 31.050 -1.104 -35.097 1.00 70.19 190 LYS A O 1
ATOM 1589 N N . LEU A 1 191 ? 29.889 0.476 -33.991 1.00 69.06 191 LEU A N 1
ATOM 1590 C CA . LEU A 1 191 ? 30.109 1.571 -34.940 1.00 69.06 191 LEU A CA 1
ATOM 1591 C C . LEU A 1 191 ? 31.319 2.440 -34.570 1.00 69.06 191 LEU A C 1
ATOM 1593 O O . LEU A 1 191 ? 31.738 3.251 -35.390 1.00 69.06 191 LEU A O 1
ATOM 1597 N N . SER A 1 192 ? 31.889 2.269 -33.373 1.00 60.12 192 SER A N 1
ATOM 1598 C CA . SER A 1 192 ? 33.147 2.909 -32.992 1.00 60.12 192 SER A CA 1
ATOM 1599 C C . SER A 1 192 ? 34.317 2.123 -33.603 1.00 60.12 192 SER A C 1
ATOM 1601 O O . SER A 1 192 ? 34.521 0.962 -33.232 1.00 60.12 192 SER A O 1
ATOM 1603 N N . PRO A 1 193 ? 35.074 2.687 -34.564 1.00 59.56 193 PRO A N 1
ATOM 1604 C CA . PRO A 1 193 ? 36.212 1.990 -35.143 1.00 59.56 193 PRO A CA 1
ATOM 1605 C C . PRO A 1 193 ? 37.262 1.753 -34.054 1.00 59.56 193 PRO A C 1
ATOM 1607 O O . PRO A 1 193 ? 37.605 2.668 -33.306 1.00 59.56 193 PRO A O 1
ATOM 1610 N N . LYS A 1 194 ? 37.760 0.513 -33.957 1.00 60.00 194 LYS A N 1
ATOM 1611 C CA . LYS A 1 194 ? 38.939 0.197 -33.145 1.00 60.00 194 LYS A CA 1
ATOM 1612 C C . LYS A 1 194 ? 40.107 1.016 -33.699 1.00 60.00 194 LYS A C 1
ATOM 1614 O O . LYS A 1 194 ? 40.576 0.718 -34.794 1.00 60.00 194 LYS A O 1
ATOM 1619 N N . SER A 1 195 ? 40.485 2.066 -32.976 1.00 55.38 195 SER A N 1
ATOM 1620 C CA . SER A 1 195 ? 41.728 2.817 -33.165 1.00 55.38 195 SER A CA 1
ATOM 1621 C C . SER A 1 195 ? 42.934 1.942 -32.866 1.00 55.38 195 SER A C 1
ATOM 1623 O O . SER A 1 195 ? 42.864 1.254 -31.819 1.00 55.38 195 SER A O 1
#

InterPro domains:
  IPR001623 DnaJ domain [PF00226] (4-56)
  IPR001623 DnaJ domain [PR00625] (5-23)
  IPR001623 DnaJ domain [PR00625] (34-54)
  IPR001623 DnaJ domain [PS50076] (3-74)
  IPR001623 DnaJ domain [SM00271] (2-54)
  IPR001623 DnaJ domain [cd06257] (3-51)
  IPR036869 Chaperone J-domain superfamily [G3DSA:1.10.287.110] (1-60)
  IPR036869 Chaperone J-domain superfamily [SSF46565] (3-58)
  IPR051964 Multifunctional chaperone and stress response protein [PTHR44029] (1-178)

pLDDT: mean 75.15, std 13.95, range [45.12, 94.5]

Organism: Lepeophtheirus salmonis (NCBI:txid72036)

Radius of gyration: 22.56 Å; chains: 1; bounding box: 79×33×59 Å